Protein AF-0000000071056427 (afdb_homodimer)

Solvent-accessible surface area (backbone atoms only — not comparable to full-atom values): 12355 Å² total; per-residue (Å²): 83,35,32,30,33,39,64,76,55,56,34,28,35,37,28,72,66,79,71,73,44,39,37,35,35,18,36,68,62,38,8,8,54,18,12,6,73,27,28,33,31,30,73,38,52,45,91,46,56,42,73,74,36,38,72,87,39,52,42,77,32,71,83,46,96,52,32,39,34,34,23,37,69,71,60,37,11,43,52,33,34,37,39,64,92,42,75,61,39,30,36,34,26,54,21,19,54,73,50,57,69,63,67,62,62,74,38,50,75,44,79,39,53,63,91,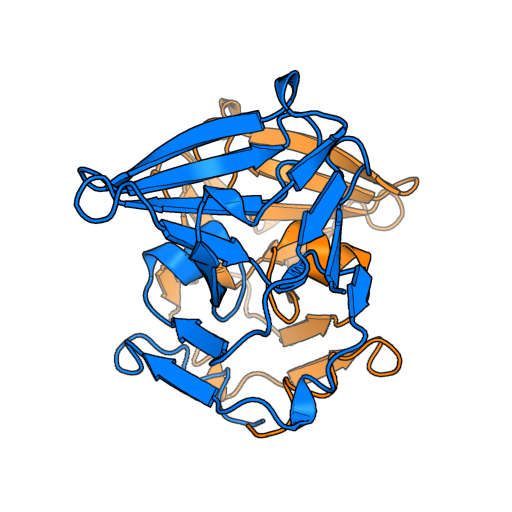52,42,57,77,55,64,64,87,64,83,35,33,29,32,40,64,76,56,56,34,28,35,37,27,73,68,79,70,72,44,40,38,36,34,18,36,69,65,37,8,10,54,19,12,6,73,27,28,32,32,30,70,37,51,44,92,45,55,42,72,74,36,38,72,87,38,53,41,76,32,71,82,47,95,56,33,38,34,33,22,36,69,73,60,36,10,44,51,34,34,37,36,62,93,42,75,62,40,30,35,35,26,55,20,19,54,73,48,58,71,63,67,60,61,75,37,50,74,45,80,39,52,62,90,52,42,56,75,55,66,62,86,63

Nearest PDB structures (foldseek):
  3fac-assembly6_F  TM=7.623E-01  e=6.956E-08  Cereibacter sphaeroides 2.4.1
  8ajq-assembly2_C  TM=8.914E-01  e=1.390E-06  Pseudomonas aeruginosa PAO1
  1xa8-assembly1_A  TM=7.892E-01  e=1.841E-05  Paracoccus denitrificans
  8p1x-assembly1_AAA  TM=8.378E-01  e=5.276E+00  Staphylococcus epidermidis
  4x7r-assembly2_B  TM=7.319E-01  e=2.933E+00  Staphylococcus aureus subsp. aureus 21178

Secondary structure (DSSP, 8-state):
-EEEE-SSSSSEEEE-PPP--EEEE-SHHHHHHHTSS-EEEEEEEGGGEEEEE-GGGEEEEEEETTEEEEEETTT--EEEEEETT-TTEEEEEGGGEEEESS-GGGS-EEEE-GGG--TTTTT-/-EEEE-SSSSSEEEE-PPP--EEEE-SHHHHHHHTSS-EEEEEEEGGGEEEEE-GGGEEEEEEETTEEEEEETTT--EEEEEETT-TTEEEEEGGGEEEESS-GGGS-EEEE-GGG--TTTTT-

Structure (mmCIF, N/CA/C/O backbone):
data_AF-0000000071056427-model_v1
#
loop_
_entity.id
_entity.type
_entity.pdbx_description
1 polymer 'Uncharacterized conserved protein'
#
loop_
_atom_site.group_PDB
_atom_site.id
_atom_site.type_symbol
_atom_site.label_atom_id
_atom_site.label_alt_id
_atom_site.label_comp_id
_atom_site.label_asym_id
_atom_site.label_entity_id
_atom_site.label_seq_id
_atom_site.pdbx_PDB_ins_code
_atom_site.Cartn_x
_atom_site.Cartn_y
_atom_site.Cartn_z
_atom_site.occupancy
_atom_site.B_iso_or_equiv
_atom_site.auth_seq_id
_atom_site.auth_comp_id
_atom_site.auth_asym_id
_atom_site.auth_atom_id
_atom_site.pdbx_PDB_model_num
ATOM 1 N N . MET A 1 1 ? -3.479 -23.859 -1.701 1 97.06 1 MET A N 1
ATOM 2 C CA . MET A 1 1 ? -4.203 -22.859 -2.471 1 97.06 1 MET A CA 1
ATOM 3 C C . MET A 1 1 ? -4.211 -21.516 -1.747 1 97.06 1 MET A C 1
ATOM 5 O O . MET A 1 1 ? -4.449 -21.453 -0.539 1 97.06 1 MET A O 1
ATOM 9 N N . LEU A 1 2 ? -3.844 -20.516 -2.502 1 98.19 2 LEU A N 1
ATOM 10 C CA . LEU A 1 2 ? -3.885 -19.141 -2.033 1 98.19 2 LEU A CA 1
ATOM 11 C C . LEU A 1 2 ? -4.879 -18.312 -2.848 1 98.19 2 LEU A C 1
ATOM 13 O O . LEU A 1 2 ? -4.906 -18.406 -4.078 1 98.19 2 LEU A O 1
ATOM 17 N N . ARG A 1 3 ? -5.73 -17.562 -2.133 1 98.69 3 ARG A N 1
ATOM 18 C CA . ARG A 1 3 ? -6.715 -16.688 -2.762 1 98.69 3 ARG A CA 1
ATOM 19 C C . ARG A 1 3 ? -6.59 -15.266 -2.242 1 98.69 3 ARG A C 1
ATOM 21 O O . ARG A 1 3 ? -6.234 -15.047 -1.081 1 98.69 3 ARG A O 1
ATOM 28 N N . GLY A 1 4 ? -6.906 -14.383 -3.146 1 98.62 4 GLY A N 1
ATOM 29 C CA . GLY A 1 4 ? -6.863 -12.977 -2.764 1 98.62 4 GLY A CA 1
ATOM 30 C C . GLY A 1 4 ? -7.793 -12.109 -3.588 1 98.62 4 GLY A C 1
ATOM 31 O O . GLY A 1 4 ? -8.477 -12.594 -4.492 1 98.62 4 GLY A O 1
ATOM 32 N N . SER A 1 5 ? -7.91 -10.836 -3.162 1 98.88 5 SER A N 1
ATOM 33 C CA . SER A 1 5 ? -8.773 -9.867 -3.834 1 98.88 5 SER A CA 1
ATOM 34 C C . SER A 1 5 ? -8.336 -8.438 -3.531 1 98.88 5 SER A C 1
ATOM 36 O O . SER A 1 5 ? -7.684 -8.18 -2.518 1 98.88 5 SER A O 1
ATOM 38 N N . CYS A 1 6 ? -8.734 -7.566 -4.496 1 98.75 6 CYS A N 1
ATOM 39 C CA . CYS A 1 6 ? -8.547 -6.148 -4.207 1 98.75 6 CYS A CA 1
ATOM 40 C C . CYS A 1 6 ? -9.539 -5.672 -3.152 1 98.75 6 CYS A C 1
ATOM 42 O O . CYS A 1 6 ? -10.359 -6.457 -2.666 1 98.75 6 CYS A O 1
ATOM 44 N N . LEU A 1 7 ? -9.484 -4.438 -2.779 1 98.62 7 LEU A N 1
ATOM 45 C CA . LEU A 1 7 ? -10.281 -3.848 -1.704 1 98.62 7 LEU A CA 1
ATOM 46 C C . LEU A 1 7 ? -11.766 -3.865 -2.051 1 98.62 7 LEU A C 1
ATOM 48 O O . LEU A 1 7 ? -12.602 -4.148 -1.194 1 98.62 7 LEU A O 1
ATOM 52 N N . CYS A 1 8 ? -12.148 -3.598 -3.301 1 98.56 8 CYS A N 1
ATOM 53 C CA . CYS A 1 8 ? -13.547 -3.529 -3.688 1 98.56 8 CYS A CA 1
ATOM 54 C C . CYS A 1 8 ? -14.047 -4.887 -4.164 1 98.56 8 CYS A C 1
ATOM 56 O O . CYS A 1 8 ? -15.227 -5.039 -4.492 1 98.56 8 CYS A O 1
ATOM 58 N N . LYS A 1 9 ? -13.203 -5.801 -4.297 1 98.5 9 LYS A N 1
ATOM 59 C CA . LYS A 1 9 ? -13.523 -7.188 -4.613 1 98.5 9 LYS A CA 1
ATOM 60 C C . LYS A 1 9 ? -13.844 -7.352 -6.098 1 98.5 9 LYS A C 1
ATOM 62 O O . LYS A 1 9 ? -14.305 -8.414 -6.523 1 98.5 9 LYS A O 1
ATOM 67 N N . ALA A 1 10 ? -13.57 -6.344 -6.867 1 98.69 10 ALA A N 1
ATOM 68 C CA . ALA A 1 10 ? -13.766 -6.48 -8.305 1 98.69 10 ALA A CA 1
ATOM 69 C C . ALA A 1 10 ? -12.734 -7.426 -8.914 1 98.69 10 ALA A C 1
ATOM 71 O O . ALA A 1 10 ? -13.023 -8.141 -9.875 1 98.69 10 ALA A O 1
ATOM 72 N N . VAL A 1 11 ? -11.539 -7.395 -8.461 1 98.88 11 VAL A N 1
ATOM 73 C CA . VAL A 1 11 ? -10.461 -8.273 -8.906 1 98.88 11 VAL A CA 1
ATOM 74 C C . VAL A 1 11 ? -10.234 -9.375 -7.879 1 98.88 11 VAL A C 1
ATOM 76 O O . VAL A 1 11 ? -9.961 -9.102 -6.707 1 98.88 11 VAL A O 1
ATOM 79 N N . THR A 1 12 ? -10.398 -10.562 -8.266 1 98.94 12 THR A N 1
ATOM 80 C CA . THR A 1 12 ? -10.117 -11.727 -7.434 1 98.94 12 THR A CA 1
ATOM 81 C C . THR A 1 12 ? -9.195 -12.703 -8.156 1 98.94 12 THR A C 1
ATOM 83 O O . THR A 1 12 ? -9.195 -12.773 -9.391 1 98.94 12 THR A O 1
ATOM 86 N N . TYR A 1 13 ? -8.359 -13.391 -7.363 1 98.94 13 TYR A N 1
ATOM 87 C CA . TYR A 1 13 ? -7.387 -14.297 -7.965 1 98.94 13 TYR A CA 1
ATOM 88 C C . TYR A 1 13 ? -7.129 -15.5 -7.066 1 98.94 13 TYR A C 1
ATOM 90 O O . TYR A 1 13 ? -7.531 -15.508 -5.898 1 98.94 13 TYR A O 1
ATOM 98 N N . GLN A 1 14 ? -6.531 -16.5 -7.645 1 98.88 14 GLN A N 1
ATOM 99 C CA . GLN A 1 14 ? -6.043 -17.641 -6.891 1 98.88 14 GLN A CA 1
ATOM 100 C C . GLN A 1 14 ? -4.773 -18.219 -7.516 1 98.88 14 GLN A C 1
ATOM 102 O O . GLN A 1 14 ? -4.484 -17.953 -8.688 1 98.88 14 GLN A O 1
ATOM 107 N N . THR A 1 15 ? -3.986 -18.906 -6.773 1 98.81 15 THR A N 1
ATOM 108 C CA . THR A 1 15 ? -2.822 -19.656 -7.234 1 98.81 15 THR A CA 1
ATOM 109 C C . THR A 1 15 ? -2.607 -20.906 -6.379 1 98.81 15 THR A C 1
ATOM 111 O O . THR A 1 15 ? -2.82 -20.875 -5.164 1 98.81 15 THR A O 1
ATOM 114 N N . ASP A 1 16 ? -2.197 -21.938 -7.004 1 98.31 16 ASP A N 1
ATOM 115 C CA . ASP A 1 16 ? -1.869 -23.156 -6.281 1 98.31 16 ASP A CA 1
ATOM 116 C C . ASP A 1 16 ? -0.363 -23.281 -6.062 1 98.31 16 ASP A C 1
ATOM 118 O O . ASP A 1 16 ? 0.111 -24.281 -5.52 1 98.31 16 ASP A O 1
ATOM 122 N N . GLN A 1 17 ? 0.335 -22.266 -6.465 1 98.44 17 GLN A N 1
ATOM 123 C CA . GLN A 1 17 ? 1.778 -22.266 -6.246 1 98.44 17 GLN A CA 1
ATOM 124 C C . GLN A 1 17 ? 2.113 -22.047 -4.773 1 98.44 17 GLN A C 1
ATOM 126 O O . GLN A 1 17 ? 1.565 -21.156 -4.129 1 98.44 17 GLN A O 1
ATOM 131 N N . GLU A 1 18 ? 3.01 -22.906 -4.281 1 97.94 18 GLU A N 1
ATOM 132 C CA . GLU A 1 18 ? 3.541 -22.656 -2.943 1 97.94 18 GLU A CA 1
ATOM 133 C C . GLU A 1 18 ? 4.457 -21.438 -2.926 1 97.94 18 GLU A C 1
ATOM 135 O O . GLU A 1 18 ? 5.309 -21.281 -3.801 1 97.94 18 GLU A O 1
ATOM 140 N N . ILE A 1 19 ? 4.281 -20.594 -1.978 1 97.94 19 ILE A N 1
ATOM 141 C CA . ILE A 1 19 ? 5.113 -19.406 -1.832 1 97.94 19 ILE A CA 1
ATOM 142 C C . ILE A 1 19 ? 6.441 -19.781 -1.177 1 97.94 19 ILE A C 1
ATOM 144 O O . ILE A 1 19 ? 6.465 -20.297 -0.058 1 97.94 19 ILE A O 1
ATOM 148 N N . ALA A 1 20 ? 7.453 -19.516 -1.83 1 97.75 20 ALA A N 1
ATOM 149 C CA . ALA A 1 20 ? 8.766 -19.953 -1.369 1 97.75 20 ALA A CA 1
ATOM 150 C C . ALA A 1 20 ? 9.375 -18.938 -0.405 1 97.75 20 ALA A C 1
ATOM 152 O O . ALA A 1 20 ? 10.148 -19.297 0.483 1 97.75 20 ALA A O 1
ATOM 153 N N . GLU A 1 21 ? 9.109 -17.688 -0.6 1 97.5 21 GLU A N 1
ATOM 154 C CA . GLU A 1 21 ? 9.711 -16.609 0.182 1 97.5 21 GLU A CA 1
ATOM 155 C C . GLU A 1 21 ? 8.82 -15.367 0.176 1 97.5 21 GLU A C 1
ATOM 157 O O . GLU A 1 21 ? 8.141 -15.086 -0.812 1 97.5 21 GLU A O 1
ATOM 162 N N . LEU A 1 22 ? 8.828 -14.719 1.29 1 96.69 22 LEU A N 1
ATOM 163 C CA . LEU A 1 22 ? 8.258 -13.383 1.404 1 96.69 22 LEU A CA 1
ATOM 164 C C . LEU A 1 22 ? 9.352 -12.32 1.399 1 96.69 22 LEU A C 1
ATOM 166 O O . LEU A 1 22 ? 10.258 -12.352 2.236 1 96.69 22 LEU A O 1
ATOM 170 N N . VAL A 1 23 ? 9.312 -11.453 0.464 1 96.38 23 VAL A N 1
ATOM 171 C CA . VAL A 1 23 ? 10.32 -10.398 0.348 1 96.38 23 VAL A CA 1
ATOM 172 C C . VAL A 1 23 ? 9.719 -9.062 0.791 1 96.38 23 VAL A C 1
ATOM 174 O O . VAL A 1 23 ? 8.742 -8.586 0.203 1 96.38 23 VAL A O 1
ATOM 177 N N . PHE A 1 24 ? 10.266 -8.484 1.821 1 94.81 24 PHE A N 1
ATOM 178 C CA . PHE A 1 24 ? 9.93 -7.141 2.287 1 94.81 24 PHE A CA 1
ATOM 179 C C . PHE A 1 24 ? 10.836 -6.102 1.637 1 94.81 24 PHE A C 1
ATOM 181 O O . PHE A 1 24 ? 12.039 -6.059 1.914 1 94.81 24 PHE A O 1
ATOM 188 N N . CYS A 1 25 ? 10.305 -5.328 0.776 1 95.56 25 CYS A N 1
ATOM 189 C CA . CYS A 1 25 ? 11.086 -4.309 0.084 1 95.56 25 CYS A CA 1
ATOM 190 C C . CYS A 1 25 ? 10.867 -2.938 0.714 1 95.56 25 CYS A C 1
ATOM 192 O O . CYS A 1 25 ? 9.734 -2.455 0.786 1 95.56 25 CYS A O 1
ATOM 194 N N . HIS A 1 26 ? 11.938 -2.271 1.095 1 94.62 26 HIS A N 1
ATOM 195 C CA . HIS A 1 26 ? 11.852 -1.027 1.852 1 94.62 26 HIS A CA 1
ATOM 196 C C . HIS A 1 26 ? 12.242 0.168 0.992 1 94.62 26 HIS A C 1
ATOM 198 O O . HIS A 1 26 ? 12.391 1.282 1.499 1 94.62 26 HIS A O 1
ATOM 204 N N . CYS A 1 27 ? 12.406 -0.014 -0.332 1 95.19 27 CYS A N 1
ATOM 205 C CA . CYS A 1 27 ? 12.82 1.106 -1.168 1 95.19 27 CYS A CA 1
ATOM 206 C C . CYS A 1 27 ? 11.734 2.168 -1.242 1 95.19 27 CYS A C 1
ATOM 208 O O . CYS A 1 27 ? 10.578 1.9 -0.906 1 95.19 27 CYS A O 1
ATOM 210 N N . SER A 1 28 ? 12.109 3.34 -1.681 1 94.56 28 SER A N 1
ATOM 211 C CA . SER A 1 28 ? 11.18 4.457 -1.694 1 94.56 28 SER A CA 1
ATOM 212 C C . SER A 1 28 ? 10.039 4.215 -2.678 1 94.56 28 SER A C 1
ATOM 214 O O . SER A 1 28 ? 8.906 4.66 -2.453 1 94.56 28 SER A O 1
ATOM 216 N N . PHE A 1 29 ? 10.258 3.488 -3.789 1 95.94 29 PHE A N 1
ATOM 217 C CA . PHE A 1 29 ? 9.195 3.195 -4.746 1 95.94 29 PHE A CA 1
ATOM 218 C C . PHE A 1 29 ? 8.102 2.352 -4.102 1 95.94 29 PHE A C 1
ATOM 220 O O . PHE A 1 29 ? 6.922 2.674 -4.211 1 95.94 29 PHE A O 1
ATOM 227 N N . CYS A 1 30 ? 8.539 1.326 -3.391 1 96.25 30 CYS A N 1
ATOM 228 C CA . CYS A 1 30 ? 7.578 0.41 -2.785 1 96.25 30 CYS A CA 1
ATOM 229 C C . CYS A 1 30 ? 6.836 1.08 -1.636 1 96.25 30 CYS A C 1
ATOM 231 O O . CYS A 1 30 ? 5.637 0.861 -1.454 1 96.25 30 CYS A O 1
ATOM 233 N N . ARG A 1 31 ? 7.594 1.885 -0.888 1 95.69 31 ARG A N 1
ATOM 234 C CA . ARG A 1 31 ? 6.938 2.631 0.182 1 95.69 31 ARG A CA 1
ATOM 235 C C . ARG A 1 31 ? 5.844 3.535 -0.372 1 95.69 31 ARG A C 1
ATOM 237 O O . ARG A 1 31 ? 4.723 3.553 0.144 1 95.69 31 ARG A O 1
ATOM 244 N N . LYS A 1 32 ? 6.105 4.172 -1.421 1 97.38 32 LYS A N 1
ATOM 245 C CA . LYS A 1 32 ? 5.145 5.105 -1.996 1 97.38 32 LYS A CA 1
ATOM 246 C C . LYS A 1 32 ? 4.023 4.363 -2.719 1 97.38 32 LYS A C 1
ATOM 248 O O . LYS A 1 32 ? 2.863 4.777 -2.668 1 97.38 32 LYS A O 1
ATOM 253 N N . ALA A 1 33 ? 4.309 3.264 -3.398 1 97.94 33 ALA A N 1
ATOM 254 C CA . ALA A 1 33 ? 3.293 2.475 -4.094 1 97.94 33 ALA A CA 1
ATOM 255 C C . ALA A 1 33 ? 2.271 1.908 -3.111 1 97.94 33 ALA A C 1
ATOM 257 O O . ALA A 1 33 ? 1.086 1.8 -3.434 1 97.94 33 ALA A O 1
ATOM 258 N N . THR A 1 34 ? 2.705 1.581 -1.957 1 96.31 34 THR A N 1
ATOM 259 C CA . THR A 1 34 ? 1.835 0.967 -0.961 1 96.31 34 THR A CA 1
ATOM 260 C C . THR A 1 34 ? 1.317 2.014 0.023 1 96.31 34 THR A C 1
ATOM 262 O O . THR A 1 34 ? 0.386 1.748 0.786 1 96.31 34 THR A O 1
ATOM 265 N N . ALA A 1 35 ? 1.975 3.17 -0.03 1 96 35 ALA A N 1
ATOM 266 C CA . ALA A 1 35 ? 1.73 4.199 0.978 1 96 35 ALA A CA 1
ATOM 267 C C . ALA A 1 35 ? 1.896 3.637 2.387 1 96 35 ALA A C 1
ATOM 269 O O . ALA A 1 35 ? 1.148 3.998 3.299 1 96 35 ALA A O 1
ATOM 270 N N . SER A 1 36 ? 2.783 2.686 2.596 1 95.19 36 SER A N 1
ATOM 271 C CA . SER A 1 36 ? 3.049 1.977 3.844 1 95.19 36 SER A CA 1
ATOM 272 C C . SER A 1 36 ? 4.547 1.874 4.113 1 95.19 36 SER A C 1
ATOM 274 O O . SER A 1 36 ? 5.34 2.604 3.516 1 95.19 36 SER A O 1
ATOM 276 N N . GLY A 1 37 ? 4.879 1.11 5.125 1 92.38 37 GLY A N 1
ATOM 277 C CA . GLY A 1 37 ? 6.273 1.008 5.527 1 92.38 37 GLY A CA 1
ATOM 278 C C . GLY A 1 37 ? 7.121 0.209 4.555 1 92.38 37 GLY A C 1
ATOM 279 O O . GLY A 1 37 ? 8.328 0.423 4.457 1 92.38 37 GLY A O 1
ATOM 280 N N . PHE A 1 38 ? 6.578 -0.656 3.906 1 93.56 38 PHE A N 1
ATOM 281 C CA . PHE A 1 38 ? 7.23 -1.555 2.959 1 93.56 38 PHE A CA 1
ATOM 282 C C . PHE A 1 38 ? 6.195 -2.271 2.098 1 93.56 38 PHE A C 1
ATOM 284 O O . PHE A 1 38 ? 4.992 -2.18 2.355 1 93.56 38 PHE A O 1
ATOM 291 N N . SER A 1 39 ? 6.68 -2.848 1.039 1 95.62 39 SER A N 1
ATOM 292 C CA . SER A 1 39 ? 5.875 -3.824 0.315 1 95.62 39 SER A CA 1
ATOM 293 C C . SER A 1 39 ? 6.2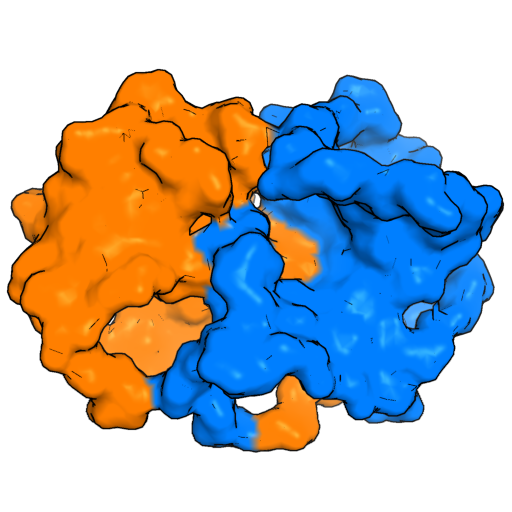19 -5.25 0.736 1 95.62 39 SER A C 1
ATOM 295 O O . SER A 1 39 ? 7.371 -5.539 1.075 1 95.62 39 SER A O 1
ATOM 297 N N . VAL A 1 40 ? 5.246 -6.09 0.789 1 95.88 40 VAL A N 1
ATOM 298 C CA . VAL A 1 40 ? 5.453 -7.52 0.996 1 95.88 40 VAL A CA 1
ATOM 299 C C . VAL A 1 40 ? 5.094 -8.281 -0.278 1 95.88 40 VAL A C 1
ATOM 301 O O . VAL A 1 40 ? 3.955 -8.227 -0.745 1 95.88 40 VAL A O 1
ATOM 304 N N . ASN A 1 41 ? 6.102 -9.031 -0.709 1 97.69 41 ASN A N 1
ATOM 305 C CA . ASN A 1 41 ? 6.027 -9.555 -2.072 1 97.69 41 ASN A CA 1
ATOM 306 C C . ASN A 1 41 ? 6.312 -11.047 -2.119 1 97.69 41 ASN A C 1
ATOM 308 O O . ASN A 1 41 ? 7.148 -11.547 -1.364 1 97.69 41 ASN A O 1
ATOM 312 N N . ALA A 1 42 ? 5.68 -11.727 -3.043 1 98.19 42 ALA A N 1
ATOM 313 C CA . ALA A 1 42 ? 5.98 -13.117 -3.361 1 98.19 42 ALA A CA 1
ATOM 314 C C . ALA A 1 42 ? 6.109 -13.32 -4.871 1 98.19 42 ALA A C 1
ATOM 316 O O . ALA A 1 42 ? 5.293 -12.82 -5.641 1 98.19 42 ALA A O 1
ATOM 317 N N . ARG A 1 43 ? 7.105 -14.023 -5.293 1 98.31 43 ARG A N 1
ATOM 318 C CA . ARG A 1 43 ? 7.277 -14.359 -6.699 1 98.31 43 ARG A CA 1
ATOM 319 C C . ARG A 1 43 ? 6.395 -15.547 -7.09 1 98.31 43 ARG A C 1
ATOM 321 O O . ARG A 1 43 ? 6.422 -16.594 -6.43 1 98.31 43 ARG A O 1
ATOM 328 N N . ILE A 1 44 ? 5.672 -15.336 -8.148 1 98.38 44 ILE A N 1
ATOM 329 C CA . ILE A 1 44 ? 4.785 -16.359 -8.68 1 98.38 44 ILE A CA 1
ATOM 330 C C . ILE A 1 44 ? 5 -16.5 -10.188 1 98.38 44 ILE A C 1
ATOM 332 O O . ILE A 1 44 ? 5.211 -15.508 -10.883 1 98.38 44 ILE A O 1
ATOM 336 N N . LYS A 1 45 ? 4.953 -17.734 -10.68 1 98.56 45 LYS A N 1
ATOM 337 C CA . LYS A 1 45 ? 4.898 -17.922 -12.125 1 98.56 45 LYS A CA 1
ATOM 338 C C . LYS A 1 45 ? 3.611 -17.344 -12.711 1 98.56 45 LYS A C 1
ATOM 340 O O . LYS A 1 45 ? 2.527 -17.562 -12.164 1 98.56 45 LYS A O 1
ATOM 345 N N . ARG A 1 46 ? 3.781 -16.672 -13.812 1 97.81 46 ARG A N 1
ATOM 346 C CA . ARG A 1 46 ? 2.645 -16 -14.445 1 97.81 46 ARG A CA 1
ATOM 347 C C . ARG A 1 46 ? 1.541 -17.016 -14.766 1 97.81 46 ARG A C 1
ATOM 349 O O . ARG A 1 46 ? 0.359 -16.734 -14.562 1 97.81 46 ARG A O 1
ATOM 356 N N . GLU A 1 47 ? 1.908 -18.156 -15.227 1 97.94 47 GLU A N 1
ATOM 357 C CA . GLU A 1 47 ? 0.946 -19.172 -15.641 1 97.94 47 GLU A CA 1
ATOM 358 C C . GLU A 1 47 ? 0.215 -19.766 -14.445 1 97.94 47 GLU A C 1
ATOM 360 O O . GLU A 1 47 ? -0.79 -20.469 -14.602 1 97.94 47 GLU A O 1
ATOM 365 N N . LYS A 1 48 ? 0.687 -19.469 -13.203 1 98.56 48 LYS A N 1
ATOM 366 C CA . LYS A 1 48 ? 0.112 -20.078 -12.008 1 98.56 48 LYS A CA 1
ATOM 367 C C . LYS A 1 48 ? -0.841 -19.109 -11.305 1 98.56 48 LYS A C 1
ATOM 369 O O . LYS A 1 48 ? -1.572 -19.5 -10.398 1 98.56 48 LYS A O 1
ATOM 374 N N . LEU A 1 49 ? -0.812 -17.859 -11.695 1 98.62 49 LEU A N 1
ATOM 375 C CA . LEU A 1 49 ? -1.794 -16.922 -11.148 1 98.62 49 LEU A CA 1
ATOM 376 C C . LEU A 1 49 ? -3.053 -16.891 -12.016 1 98.62 49 LEU A C 1
ATOM 378 O O . LEU A 1 49 ? -2.99 -16.562 -13.195 1 98.62 49 LEU A O 1
ATOM 382 N N . GLN A 1 50 ? -4.148 -17.25 -11.406 1 98.69 50 GLN A N 1
ATOM 383 C CA . GLN A 1 50 ? -5.426 -17.188 -12.109 1 98.69 50 GLN A CA 1
ATOM 384 C C . GLN A 1 50 ? -6.258 -16 -11.633 1 98.69 50 GLN A C 1
ATOM 386 O O . GLN A 1 50 ? -6.629 -15.93 -10.461 1 98.69 50 GLN A O 1
ATOM 391 N N . LEU A 1 51 ? -6.555 -15.117 -12.523 1 98.69 51 LEU A N 1
ATOM 392 C CA . LEU A 1 51 ? -7.539 -14.086 -12.25 1 98.69 51 LEU A CA 1
ATOM 393 C C . LEU A 1 51 ? -8.961 -14.625 -12.398 1 98.69 51 LEU A C 1
ATOM 395 O O . LEU A 1 51 ? -9.352 -15.055 -13.484 1 98.69 51 LEU A O 1
ATOM 399 N N . LEU A 1 52 ? -9.625 -14.594 -11.344 1 98.81 52 LEU A N 1
ATOM 400 C CA . LEU A 1 52 ? -10.977 -15.148 -11.344 1 98.81 52 LEU A CA 1
ATOM 401 C C . LEU A 1 52 ? -11.992 -14.109 -11.812 1 98.81 52 LEU A C 1
ATOM 403 O O . LEU A 1 52 ? -12.961 -14.445 -12.5 1 98.81 52 LEU A O 1
ATOM 407 N N . THR A 1 53 ? -11.859 -12.891 -11.422 1 98.81 53 THR A N 1
ATOM 408 C CA . THR A 1 53 ? -12.688 -11.773 -11.867 1 98.81 53 THR A CA 1
ATOM 409 C C . THR A 1 53 ? -11.852 -10.516 -12.055 1 98.81 53 THR A C 1
ATOM 411 O O . THR A 1 53 ? -10.75 -10.406 -11.5 1 98.81 53 THR A O 1
ATOM 414 N N . GLY A 1 54 ? -12.297 -9.586 -12.883 1 98.69 54 GLY A N 1
ATOM 415 C CA . GLY A 1 54 ? -11.852 -8.203 -12.891 1 98.69 54 GLY A CA 1
ATOM 416 C C . GLY A 1 54 ? -10.586 -7.988 -13.703 1 98.69 54 GLY A C 1
ATOM 417 O O . GLY A 1 54 ? -9.867 -7.012 -13.492 1 98.69 54 GLY A O 1
ATOM 418 N N . GLU A 1 55 ? -10.219 -8.953 -14.516 1 98.25 55 GLU A N 1
ATOM 419 C CA . GLU A 1 55 ? -9.062 -8.734 -15.383 1 98.25 55 GLU A CA 1
ATOM 420 C C . GLU A 1 55 ? -9.195 -7.43 -16.156 1 98.25 55 GLU A C 1
ATOM 422 O O . GLU A 1 55 ? -8.211 -6.715 -16.359 1 98.25 55 GLU A O 1
ATOM 427 N N . ASP A 1 56 ? -10.391 -7.109 -16.516 1 98.25 56 ASP A N 1
ATOM 428 C CA . ASP A 1 56 ? -10.664 -5.914 -17.312 1 98.25 56 ASP A CA 1
ATOM 429 C C . ASP A 1 56 ? -10.641 -4.66 -16.438 1 98.25 56 ASP A C 1
ATOM 431 O O . ASP A 1 56 ? -10.734 -3.541 -16.953 1 98.25 56 ASP A O 1
ATOM 435 N N . ARG A 1 57 ? -10.492 -4.828 -15.141 1 98.44 57 ARG A N 1
ATOM 436 C CA . ARG A 1 57 ? -10.453 -3.703 -14.211 1 98.44 57 ARG A CA 1
ATOM 437 C C . ARG A 1 57 ? -9.016 -3.338 -13.852 1 98.44 57 ARG A C 1
ATOM 439 O O . ARG A 1 57 ? -8.773 -2.352 -13.156 1 98.44 57 ARG A O 1
ATOM 446 N N . LEU A 1 58 ? -8.078 -4.125 -14.32 1 98.69 58 LEU A N 1
ATOM 447 C CA . LEU A 1 58 ? -6.676 -3.85 -14.016 1 98.69 58 LEU A CA 1
ATOM 448 C C . LEU A 1 58 ? -6.137 -2.738 -14.914 1 98.69 58 LEU A C 1
ATOM 450 O O . LEU A 1 58 ? -6.359 -2.752 -16.125 1 98.69 58 LEU A O 1
ATOM 454 N N . VAL A 1 59 ? -5.504 -1.788 -14.305 1 98.56 59 VAL A N 1
ATOM 455 C CA . VAL A 1 59 ? -4.805 -0.72 -15.008 1 98.56 59 VAL A CA 1
ATOM 456 C C . VAL A 1 59 ? -3.324 -0.735 -14.641 1 98.56 59 VAL A C 1
ATOM 458 O O . VAL A 1 59 ? -2.945 -1.271 -13.594 1 98.56 59 VAL A O 1
ATOM 461 N N . ILE A 1 60 ? -2.521 -0.193 -15.492 1 98.38 60 ILE A N 1
ATOM 462 C CA . ILE A 1 60 ? -1.074 -0.337 -15.375 1 98.38 60 ILE A CA 1
ATOM 463 C C . ILE A 1 60 ? -0.439 1.027 -15.117 1 98.38 60 ILE A C 1
ATOM 465 O O . ILE A 1 60 ? -0.841 2.029 -15.711 1 98.38 60 ILE A O 1
ATOM 469 N N . TYR A 1 61 ? 0.425 1.06 -14.227 1 98.62 61 TYR A N 1
ATOM 470 C CA . TYR A 1 61 ? 1.367 2.164 -14.086 1 98.62 61 TYR A CA 1
ATOM 471 C C . TYR A 1 61 ? 2.805 1.667 -14.172 1 98.62 61 TYR A C 1
ATOM 473 O O . TYR A 1 61 ? 3.223 0.809 -13.391 1 98.62 61 TYR A O 1
ATOM 481 N N . SER A 1 62 ? 3.539 2.236 -15.109 1 98.19 62 SER A N 1
ATOM 482 C CA . SER A 1 62 ? 4.957 1.914 -15.227 1 98.19 62 SER A CA 1
ATOM 483 C C . SER A 1 62 ? 5.805 2.82 -14.344 1 98.19 62 SER A C 1
ATOM 485 O O . SER A 1 62 ? 6.086 3.965 -14.703 1 98.19 62 SER A O 1
ATOM 487 N N . SER A 1 63 ? 6.258 2.27 -13.164 1 96.25 63 SER A N 1
ATOM 488 C CA . SER A 1 63 ? 6.918 3.107 -12.172 1 96.25 63 SER A CA 1
ATOM 489 C C . SER A 1 63 ? 8.391 3.316 -12.508 1 96.25 63 SER A C 1
ATOM 491 O O . SER A 1 63 ? 9.023 4.246 -12 1 96.25 63 SER A O 1
ATOM 493 N N . SER A 1 64 ? 9.055 2.518 -13.227 1 93.19 64 SER A N 1
ATOM 494 C CA . SER A 1 64 ? 10.406 2.592 -13.773 1 93.19 64 SER A CA 1
ATOM 495 C C . SER A 1 64 ? 10.523 1.794 -15.062 1 93.19 64 SER A C 1
ATOM 497 O O . SER A 1 64 ? 9.625 1.016 -15.406 1 93.19 64 SER A O 1
ATOM 499 N N . PRO A 1 65 ? 11.516 2.078 -15.789 1 92.44 65 PRO A N 1
ATOM 500 C CA . PRO A 1 65 ? 11.633 1.332 -17.047 1 92.44 65 PRO A CA 1
ATOM 501 C C . PRO A 1 65 ? 11.531 -0.179 -16.844 1 92.44 65 PRO A C 1
ATOM 503 O O . PRO A 1 65 ? 12.312 -0.755 -16.078 1 92.44 65 PRO A O 1
ATOM 506 N N . GLY A 1 66 ? 10.492 -0.77 -17.453 1 94.25 66 GLY A N 1
ATOM 507 C CA . GLY A 1 66 ? 10.344 -2.217 -17.453 1 94.25 66 GLY A CA 1
ATOM 508 C C . GLY A 1 66 ? 9.602 -2.738 -16.234 1 94.25 66 GLY A C 1
ATOM 509 O O . GLY A 1 66 ? 9.445 -3.949 -16.062 1 94.25 66 GLY A O 1
ATOM 510 N N . LYS A 1 67 ? 9.195 -1.941 -15.383 1 96.62 67 LYS A N 1
ATOM 511 C CA . LYS A 1 67 ? 8.445 -2.365 -14.203 1 96.62 67 LYS A CA 1
ATOM 512 C C . LYS A 1 67 ? 7.004 -1.864 -14.258 1 96.62 67 LYS A C 1
ATOM 514 O O . LYS A 1 67 ? 6.75 -0.671 -14.086 1 96.62 67 LYS A O 1
ATOM 519 N N . ASP A 1 68 ? 6.133 -2.777 -14.492 1 98.06 68 ASP A N 1
ATOM 520 C CA . ASP A 1 68 ? 4.711 -2.455 -14.602 1 98.06 68 ASP A CA 1
ATOM 521 C C . ASP A 1 68 ? 3.949 -2.9 -13.359 1 98.06 68 ASP A C 1
ATOM 523 O O . ASP A 1 68 ? 3.994 -4.074 -12.984 1 98.06 68 ASP A O 1
ATOM 527 N N . ARG A 1 69 ? 3.287 -1.941 -12.758 1 98.69 69 ARG A N 1
ATOM 528 C CA . ARG A 1 69 ? 2.447 -2.207 -11.594 1 98.69 69 ARG A CA 1
ATOM 529 C C . ARG A 1 69 ? 0.973 -2.258 -11.977 1 98.69 69 ARG A C 1
ATOM 531 O O . ARG A 1 69 ? 0.491 -1.4 -12.727 1 98.69 69 ARG A O 1
ATOM 538 N N . TYR A 1 70 ? 0.323 -3.256 -11.508 1 98.75 70 TYR A N 1
ATOM 539 C CA . TYR A 1 70 ? -1.073 -3.482 -11.859 1 98.75 70 TYR A CA 1
ATOM 540 C C . TYR A 1 70 ? -1.992 -3.182 -10.68 1 98.75 70 TYR A C 1
ATOM 542 O O . TYR A 1 70 ? -1.86 -3.785 -9.617 1 98.75 70 TYR A O 1
ATOM 550 N N . TYR A 1 71 ? -2.928 -2.264 -10.961 1 98.88 71 TYR A N 1
ATOM 551 C CA . TYR A 1 71 ? -3.855 -1.797 -9.938 1 98.88 71 TYR A CA 1
ATOM 552 C C . TYR A 1 71 ? -5.301 -2.061 -10.352 1 98.88 71 TYR A C 1
ATOM 554 O O . TYR A 1 71 ? -5.609 -2.117 -11.547 1 98.88 71 TYR A O 1
ATOM 562 N N . CYS A 1 72 ? -6.156 -2.258 -9.344 1 98.81 72 CYS A N 1
ATOM 563 C CA . CYS A 1 72 ? -7.586 -2.166 -9.617 1 98.81 72 CYS A CA 1
ATOM 564 C C . CYS A 1 72 ? -7.984 -0.74 -9.984 1 98.81 72 CYS A C 1
ATOM 566 O O . CYS A 1 72 ? -7.66 0.204 -9.258 1 98.81 72 CYS A O 1
ATOM 568 N N . SER A 1 73 ? -8.719 -0.546 -11.016 1 98.44 73 SER A N 1
ATOM 569 C CA . SER A 1 73 ? -9.094 0.775 -11.508 1 98.44 73 SER A CA 1
ATOM 570 C C . SER A 1 73 ? -10.117 1.444 -10.602 1 98.44 73 SER A C 1
ATOM 572 O O . SER A 1 73 ? -10.32 2.658 -10.672 1 98.44 73 SER A O 1
ATOM 574 N N . THR A 1 74 ? -10.742 0.671 -9.773 1 98.25 74 THR A N 1
ATOM 575 C CA . THR A 1 74 ? -11.805 1.197 -8.93 1 98.25 74 THR A CA 1
ATOM 576 C C . THR A 1 74 ? -11.273 1.568 -7.551 1 98.25 74 THR A C 1
ATOM 578 O O . THR A 1 74 ? -11.391 2.719 -7.121 1 98.25 74 THR A O 1
ATOM 581 N N . CYS A 1 75 ? -10.617 0.63 -6.914 1 98.75 75 CYS A N 1
ATOM 582 C CA . CYS A 1 75 ? -10.242 0.865 -5.523 1 98.75 75 CYS A CA 1
ATOM 583 C C . CYS A 1 75 ? -8.75 1.172 -5.41 1 98.75 75 CYS A C 1
ATOM 585 O O . CYS A 1 75 ? -8.266 1.499 -4.328 1 98.75 75 CYS A O 1
ATOM 587 N N . HIS A 1 76 ? -8.023 0.988 -6.445 1 98.69 76 HIS A N 1
ATOM 588 C CA . HIS A 1 76 ? -6.629 1.405 -6.543 1 98.69 76 HIS A CA 1
ATOM 589 C C . HIS A 1 76 ? -5.715 0.464 -5.762 1 98.69 76 HIS A C 1
ATOM 591 O O . HIS A 1 76 ? -4.539 0.766 -5.555 1 98.69 76 HIS A O 1
ATOM 597 N N . SER A 1 77 ? -6.23 -0.729 -5.281 1 98.75 77 SER A N 1
ATOM 598 C CA . SER A 1 77 ? -5.367 -1.767 -4.727 1 98.75 77 SER A CA 1
ATOM 599 C C . SER A 1 77 ? -4.383 -2.283 -5.773 1 98.75 77 SER A C 1
ATOM 601 O O . SER A 1 77 ? -4.766 -2.549 -6.914 1 98.75 77 SER A O 1
ATOM 603 N N . GLN A 1 78 ? -3.117 -2.387 -5.383 1 98.88 78 GLN A N 1
ATOM 604 C CA . GLN A 1 78 ? -2.15 -3.059 -6.242 1 98.88 78 GLN A CA 1
ATOM 605 C C . GLN A 1 78 ? -2.242 -4.574 -6.098 1 98.88 78 GLN A C 1
ATOM 607 O O . GLN A 1 78 ? -2.291 -5.094 -4.98 1 98.88 78 GLN A O 1
ATOM 612 N N . ILE A 1 79 ? -2.25 -5.238 -7.215 1 98.81 79 ILE A N 1
ATOM 613 C CA . ILE A 1 79 ? -2.418 -6.684 -7.164 1 98.81 79 ILE A CA 1
ATOM 614 C C . ILE A 1 79 ? -1.063 -7.367 -7.344 1 98.81 79 ILE A C 1
ATOM 616 O O . ILE A 1 79 ? -0.708 -8.266 -6.578 1 98.81 79 ILE A O 1
ATOM 620 N N . PHE A 1 80 ? -0.339 -7.035 -8.32 1 98.75 80 PHE A N 1
ATOM 621 C CA . PHE A 1 80 ? 0.998 -7.547 -8.602 1 98.75 80 PHE A CA 1
ATOM 622 C C . PHE A 1 80 ? 1.776 -6.582 -9.484 1 98.75 80 PHE A C 1
ATOM 624 O O . PHE A 1 80 ? 1.23 -5.578 -9.953 1 98.75 80 PHE A O 1
ATOM 631 N N . HIS A 1 81 ? 3.027 -6.727 -9.594 1 98.44 81 HIS A N 1
ATOM 632 C CA . HIS A 1 81 ? 3.805 -6.059 -10.633 1 98.44 81 HIS A CA 1
ATOM 633 C C . HIS A 1 81 ? 4.609 -7.062 -11.453 1 98.44 81 HIS A C 1
ATOM 635 O O . HIS A 1 81 ? 4.75 -8.227 -11.055 1 98.44 81 HIS A O 1
ATOM 641 N N . ARG A 1 82 ? 4.953 -6.605 -12.609 1 97.69 82 ARG A N 1
ATOM 642 C CA . ARG A 1 82 ? 5.73 -7.395 -13.562 1 97.69 82 ARG A CA 1
ATOM 643 C C . ARG A 1 82 ? 6.984 -6.645 -14 1 97.69 82 ARG A C 1
ATOM 645 O O . ARG A 1 82 ? 6.973 -5.418 -14.117 1 97.69 82 ARG A O 1
ATOM 652 N N . GLN A 1 83 ? 8.031 -7.414 -14.203 1 96.56 83 GLN A N 1
ATOM 653 C CA . GLN A 1 83 ? 9.258 -6.883 -14.789 1 96.56 83 GLN A CA 1
ATOM 654 C C . GLN A 1 83 ? 9.453 -7.398 -16.203 1 96.56 83 GLN A C 1
ATOM 656 O O . GLN A 1 83 ? 9.328 -8.602 -16.469 1 96.56 83 GLN A O 1
ATOM 661 N N . GLU A 1 84 ? 9.789 -6.512 -17.062 1 95.25 84 GLU A N 1
ATOM 662 C CA . GLU A 1 84 ? 9.969 -6.859 -18.469 1 95.25 84 GLU A CA 1
ATOM 663 C C . GLU A 1 84 ? 11.062 -7.914 -18.641 1 95.25 84 GLU A C 1
ATOM 665 O O . GLU A 1 84 ? 10.969 -8.773 -19.516 1 95.25 84 GLU A O 1
ATOM 670 N N . GLU A 1 85 ? 12.078 -7.855 -17.797 1 95.25 85 GLU A N 1
ATOM 671 C CA . GLU A 1 85 ? 13.227 -8.75 -17.891 1 95.25 85 GLU A CA 1
ATOM 672 C C . GLU A 1 85 ? 12.875 -10.148 -17.391 1 95.25 85 GLU A C 1
ATOM 674 O O . GLU A 1 85 ? 13.609 -11.109 -17.641 1 95.25 85 GLU A O 1
ATOM 679 N N . LEU A 1 86 ? 11.789 -10.273 -16.656 1 96.38 86 LEU A N 1
ATOM 680 C CA . LEU A 1 86 ? 11.305 -11.547 -16.125 1 96.38 86 LEU A CA 1
ATOM 681 C C . LEU A 1 86 ? 9.859 -11.789 -16.531 1 96.38 86 LEU A C 1
ATOM 683 O O . LEU A 1 86 ? 8.977 -11.867 -15.672 1 96.38 86 LEU A O 1
ATOM 687 N N . PRO A 1 87 ? 9.641 -12.016 -17.844 1 94.12 87 PRO A N 1
ATOM 688 C CA . PRO A 1 87 ? 8.273 -12 -18.375 1 94.12 87 PRO A CA 1
ATOM 689 C C . PRO A 1 87 ? 7.434 -13.164 -17.859 1 94.12 87 PRO A C 1
ATOM 691 O O . PRO A 1 87 ? 6.199 -13.117 -17.906 1 94.12 87 PRO A O 1
ATOM 694 N N . ASP A 1 88 ? 8.016 -14.227 -17.328 1 97.25 88 ASP A N 1
ATOM 695 C CA . ASP A 1 88 ? 7.27 -15.406 -16.906 1 97.25 88 ASP A CA 1
ATOM 696 C C . ASP A 1 88 ? 6.941 -15.336 -15.414 1 97.25 88 ASP A C 1
ATOM 698 O O . ASP A 1 88 ? 6.32 -16.25 -14.867 1 97.25 88 ASP A O 1
ATOM 702 N N . LEU A 1 89 ? 7.355 -14.211 -14.766 1 97.94 89 LEU A N 1
ATOM 703 C CA . LEU A 1 89 ? 7.148 -14.078 -13.328 1 97.94 89 LEU A CA 1
ATOM 704 C C . LEU A 1 89 ? 6.289 -12.859 -13.016 1 97.94 89 LEU A C 1
ATOM 706 O O . LEU A 1 89 ? 6.301 -11.883 -13.766 1 97.94 89 LEU A O 1
ATOM 710 N N . LEU A 1 90 ? 5.516 -13.016 -11.977 1 98.25 90 LEU A N 1
ATOM 711 C CA . LEU A 1 90 ? 4.809 -11.922 -11.32 1 98.25 90 LEU A CA 1
ATOM 712 C C . LEU A 1 90 ? 5.281 -11.75 -9.883 1 98.25 90 LEU A C 1
ATOM 714 O O . LEU A 1 90 ? 5.734 -12.711 -9.258 1 98.25 90 LEU A O 1
ATOM 718 N N . THR A 1 91 ? 5.199 -10.617 -9.469 1 98.56 91 THR A N 1
ATOM 719 C CA . THR A 1 91 ? 5.391 -10.336 -8.055 1 98.56 91 THR A CA 1
ATOM 720 C C . THR A 1 91 ? 4.066 -9.969 -7.387 1 98.56 91 THR A C 1
ATOM 722 O O . THR A 1 91 ? 3.568 -8.859 -7.551 1 98.56 91 THR A O 1
ATOM 725 N N . LEU A 1 92 ? 3.559 -10.922 -6.672 1 98.75 92 LEU A N 1
ATOM 726 C CA . LEU A 1 92 ? 2.26 -10.781 -6.02 1 98.75 92 LEU A CA 1
ATOM 727 C C . LEU A 1 92 ? 2.377 -9.953 -4.746 1 98.75 92 LEU A C 1
ATOM 729 O O . LEU A 1 92 ? 3.311 -10.133 -3.965 1 98.75 92 LEU A O 1
ATOM 733 N N . LYS A 1 93 ? 1.447 -9 -4.629 1 98.5 93 LYS A N 1
ATOM 734 C CA . LYS A 1 93 ? 1.373 -8.219 -3.396 1 98.5 93 LYS A CA 1
ATOM 735 C C . LYS A 1 93 ? 0.595 -8.969 -2.32 1 98.5 93 LYS A C 1
ATOM 737 O O . LYS A 1 93 ? -0.617 -9.156 -2.441 1 98.5 93 LYS A O 1
ATOM 742 N N . MET A 1 94 ? 1.213 -9.219 -1.248 1 97.38 94 MET A N 1
ATOM 743 C CA . MET A 1 94 ? 0.697 -10.188 -0.287 1 97.38 94 MET A CA 1
ATOM 744 C C . MET A 1 94 ? -0.346 -9.547 0.624 1 97.38 94 MET A C 1
ATOM 746 O O . MET A 1 94 ? -1.1 -10.25 1.299 1 97.38 94 MET A O 1
ATOM 750 N N . GLY A 1 95 ? -0.394 -8.242 0.648 1 96.94 95 GLY A N 1
ATOM 751 C CA . GLY A 1 95 ? -1.413 -7.562 1.431 1 96.94 95 GLY A CA 1
ATOM 752 C C . GLY A 1 95 ? -2.824 -7.84 0.947 1 96.94 95 GLY A C 1
ATOM 753 O O . GLY A 1 95 ? -3.793 -7.582 1.662 1 96.94 95 GLY A O 1
ATOM 754 N N . THR A 1 96 ? -3 -8.375 -0.262 1 98.06 96 THR A N 1
ATOM 755 C CA . THR A 1 96 ? -4.316 -8.578 -0.86 1 98.06 96 THR A CA 1
ATOM 756 C C . THR A 1 96 ? -4.805 -10 -0.615 1 98.06 96 THR A C 1
ATOM 758 O O . THR A 1 96 ? -5.902 -10.367 -1.038 1 98.06 96 THR A O 1
ATOM 761 N N . VAL A 1 97 ? -4.066 -10.805 0.108 1 97.5 97 VAL A N 1
ATOM 762 C CA . VAL A 1 97 ? -4.414 -12.203 0.317 1 97.5 97 VAL A CA 1
ATOM 763 C C . VAL A 1 97 ? -5.605 -12.305 1.27 1 97.5 97 VAL A C 1
ATOM 765 O O . VAL A 1 97 ? -5.652 -11.617 2.291 1 97.5 97 VAL A O 1
ATOM 768 N N . ASP A 1 98 ? -6.516 -13.125 0.87 1 97.19 98 ASP A N 1
ATOM 769 C CA . ASP A 1 98 ? -7.672 -13.414 1.712 1 97.19 98 ASP A CA 1
ATOM 770 C C . ASP A 1 98 ? -7.449 -14.672 2.543 1 97.19 98 ASP A C 1
ATOM 772 O O . ASP A 1 98 ? -7.684 -14.672 3.752 1 97.19 98 ASP A O 1
ATOM 776 N N . THR A 1 99 ? -7.07 -15.703 1.865 1 96.69 99 THR A N 1
ATOM 777 C CA . THR A 1 99 ? -6.855 -16.984 2.518 1 96.69 99 THR A CA 1
ATOM 778 C C . THR A 1 99 ? -5.664 -17.719 1.902 1 96.69 99 THR A C 1
ATOM 780 O O . THR A 1 99 ? -5.273 -17.422 0.768 1 96.69 99 THR A O 1
ATOM 783 N N . SER A 1 100 ? -5.059 -18.531 2.701 1 96.5 100 SER A N 1
ATOM 784 C CA . SER A 1 100 ? -3.977 -19.406 2.254 1 96.5 100 SER A CA 1
ATOM 785 C C . SER A 1 100 ? -3.998 -20.734 2.994 1 96.5 100 SER A C 1
ATOM 787 O O . SER A 1 100 ? -4.125 -20.781 4.219 1 96.5 100 SER A O 1
ATOM 789 N N . GLU A 1 101 ? -3.846 -21.781 2.229 1 97.25 101 GLU A N 1
ATOM 790 C CA . GLU A 1 101 ? -3.703 -23.094 2.846 1 97.25 101 GLU A CA 1
ATOM 791 C C . GLU A 1 101 ? -2.291 -23.297 3.389 1 97.25 101 GLU A C 1
ATOM 793 O O . GLU A 1 101 ? -2.078 -24.125 4.281 1 97.25 101 GLU A O 1
ATOM 798 N N . GLN A 1 102 ? -1.355 -22.641 2.797 1 96.06 102 GLN A N 1
ATOM 799 C CA . GLN A 1 102 ? 0.016 -22.641 3.293 1 96.06 102 GLN A CA 1
ATOM 800 C C . GLN A 1 102 ? 0.141 -21.766 4.543 1 96.06 102 GLN A C 1
ATOM 802 O O . GLN A 1 102 ? -0.437 -20.688 4.613 1 96.06 102 GLN A O 1
ATOM 807 N N . ASP A 1 103 ? 0.95 -22.219 5.594 1 94.56 103 ASP A N 1
ATOM 808 C CA . ASP A 1 103 ? 1.245 -21.391 6.758 1 94.56 103 ASP A CA 1
ATOM 809 C C . ASP A 1 103 ? 2.32 -20.359 6.434 1 94.56 103 ASP A C 1
ATOM 811 O O . ASP A 1 103 ? 3.514 -20.656 6.496 1 94.56 103 ASP A O 1
ATOM 815 N N . MET A 1 104 ? 1.893 -19.203 6.238 1 93.06 104 MET A N 1
ATOM 816 C CA . MET A 1 104 ? 2.791 -18.141 5.785 1 93.06 104 MET A CA 1
ATOM 817 C C . MET A 1 104 ? 3.783 -17.766 6.879 1 93.06 104 MET A C 1
ATOM 819 O O . MET A 1 104 ? 4.828 -17.172 6.598 1 93.06 104 MET A O 1
ATOM 823 N N . ALA A 1 105 ? 3.451 -18.047 8.094 1 91.38 105 ALA A N 1
ATOM 824 C CA . ALA A 1 105 ? 4.367 -17.766 9.195 1 91.38 105 ALA A CA 1
ATOM 825 C C . ALA A 1 105 ? 5.648 -18.578 9.07 1 91.38 105 ALA A C 1
ATOM 827 O O . ALA A 1 105 ? 6.695 -18.203 9.594 1 91.38 105 ALA A O 1
ATOM 828 N N . GLN A 1 106 ? 5.559 -19.641 8.336 1 93.88 106 GLN A N 1
ATOM 829 C CA . GLN A 1 106 ? 6.691 -20.562 8.219 1 93.88 106 GLN A CA 1
ATOM 830 C C . GLN A 1 106 ? 7.492 -20.281 6.949 1 93.88 106 GLN A C 1
ATOM 832 O O . GLN A 1 106 ? 8.539 -20.875 6.723 1 93.88 106 GLN A O 1
ATOM 837 N N . VAL A 1 107 ? 7.02 -19.375 6.148 1 95.25 107 VAL A N 1
ATOM 838 C CA . VAL A 1 107 ? 7.711 -19.031 4.91 1 95.25 107 VAL A CA 1
ATOM 839 C C . VAL A 1 107 ? 8.898 -18.125 5.219 1 95.25 107 VAL A C 1
ATOM 841 O O . VAL A 1 107 ? 8.781 -17.172 5.996 1 95.25 107 VAL A O 1
ATOM 844 N N . PRO A 1 108 ? 10.125 -18.5 4.645 1 95.62 108 PRO A N 1
ATOM 845 C CA . PRO A 1 108 ? 11.281 -17.625 4.848 1 95.62 108 PRO A CA 1
ATOM 846 C C . PRO A 1 108 ? 11 -16.172 4.477 1 95.62 108 PRO A C 1
ATOM 848 O O . PRO A 1 108 ? 10.258 -15.906 3.533 1 95.62 108 PRO A O 1
ATOM 851 N N . LYS A 1 109 ? 11.617 -15.297 5.25 1 94.5 109 LYS A N 1
ATOM 852 C CA . LYS A 1 109 ? 11.461 -13.859 5.035 1 94.5 109 LYS A CA 1
ATOM 853 C C . LYS A 1 109 ? 12.797 -13.211 4.691 1 94.5 109 LYS A C 1
ATOM 855 O O . LYS A 1 109 ? 13.828 -13.562 5.258 1 94.5 109 LYS A O 1
ATOM 860 N N . ARG A 1 110 ? 12.719 -12.328 3.73 1 94.44 110 ARG A N 1
ATOM 861 C CA . ARG A 1 110 ? 13.891 -11.562 3.342 1 94.44 110 ARG A CA 1
ATOM 862 C C . ARG A 1 110 ? 13.57 -10.07 3.242 1 94.44 110 ARG A C 1
ATOM 864 O O . ARG A 1 110 ? 12.555 -9.695 2.654 1 94.44 110 ARG A O 1
ATOM 871 N N . HIS A 1 111 ? 14.398 -9.195 3.865 1 93.75 111 HIS A N 1
ATOM 872 C CA . HIS A 1 111 ? 14.281 -7.746 3.77 1 93.75 111 HIS A CA 1
ATOM 873 C C . HIS A 1 111 ? 15.305 -7.172 2.805 1 93.75 111 HIS A C 1
ATOM 875 O O . HIS A 1 111 ? 16.5 -7.48 2.902 1 93.75 111 HIS A O 1
ATOM 881 N N . ILE A 1 112 ? 14.797 -6.398 1.927 1 94.62 112 ILE A N 1
ATOM 882 C CA . ILE A 1 112 ? 15.703 -5.793 0.96 1 94.62 112 ILE A CA 1
ATOM 883 C C . ILE A 1 112 ? 15.562 -4.273 0.999 1 94.62 112 ILE A C 1
ATOM 885 O O . ILE A 1 112 ? 14.539 -3.75 1.44 1 94.62 112 ILE A O 1
ATOM 889 N N . PHE A 1 113 ? 16.719 -3.484 0.567 1 94.69 113 PHE A N 1
ATOM 890 C CA . PHE A 1 113 ? 16.781 -2.029 0.552 1 94.69 113 PHE A CA 1
ATOM 891 C C . PHE A 1 113 ? 16.547 -1.462 1.948 1 94.69 113 PHE A C 1
ATOM 893 O O . PHE A 1 113 ? 15.805 -0.493 2.115 1 94.69 113 PHE A O 1
ATOM 900 N N . GLN A 1 114 ? 17.141 -2.039 2.896 1 88.5 114 GLN A N 1
ATOM 901 C CA . GLN A 1 114 ? 16.969 -1.645 4.289 1 88.5 114 GLN A CA 1
ATOM 902 C C . GLN A 1 114 ? 17.609 -0.287 4.562 1 88.5 114 GLN A C 1
ATOM 904 O O . GLN A 1 114 ? 17.312 0.355 5.57 1 88.5 114 GLN A O 1
ATOM 909 N N . ASP A 1 115 ? 18.531 0.055 3.684 1 80.31 115 ASP A N 1
ATOM 910 C CA . ASP A 1 115 ? 19.172 1.368 3.793 1 80.31 115 ASP A CA 1
ATOM 911 C C . ASP A 1 115 ? 18.141 2.484 3.631 1 80.31 115 ASP A C 1
ATOM 913 O O . ASP A 1 115 ? 18.359 3.611 4.078 1 80.31 115 ASP A O 1
ATOM 917 N N . GLN A 1 116 ? 16.969 2.162 3.035 1 80.56 116 GLN A N 1
ATOM 918 C CA . GLN A 1 116 ? 15.906 3.137 2.834 1 80.56 116 GLN A CA 1
ATOM 919 C C . GLN A 1 116 ? 14.75 2.887 3.795 1 80.56 116 GLN A C 1
ATOM 921 O O . GLN A 1 116 ? 13.664 3.447 3.625 1 80.56 116 GLN A O 1
ATOM 926 N N . HIS A 1 117 ? 15.047 2.109 4.785 1 79.44 117 HIS A N 1
ATOM 927 C CA . HIS A 1 117 ? 14.039 1.752 5.785 1 79.44 117 HIS A CA 1
ATOM 928 C C . HIS A 1 117 ? 13.641 2.963 6.621 1 79.44 117 HIS A C 1
ATOM 930 O O . HIS A 1 117 ? 14.492 3.777 6.988 1 79.44 117 HIS A O 1
ATOM 936 N N . PHE A 1 118 ? 12.32 3.076 6.793 1 82.44 118 PHE A N 1
ATOM 937 C CA . PHE A 1 118 ? 11.914 4.074 7.773 1 82.44 118 PHE A CA 1
ATOM 938 C C . PHE A 1 118 ? 12.414 3.701 9.164 1 82.44 118 PHE A C 1
ATOM 940 O O . PHE A 1 118 ? 12.156 2.596 9.648 1 82.44 118 PHE A O 1
ATOM 947 N N . ASN A 1 119 ? 13.047 4.543 9.734 1 77.25 119 ASN A N 1
ATOM 948 C CA . ASN A 1 119 ? 13.68 4.262 11.016 1 77.25 119 ASN A CA 1
ATOM 949 C C . ASN A 1 119 ? 12.648 4.02 12.117 1 77.25 119 ASN A C 1
ATOM 951 O O . ASN A 1 119 ? 12.992 3.539 13.195 1 77.25 119 ASN A O 1
ATOM 955 N N . TRP A 1 120 ? 11.453 4.305 11.773 1 75.94 120 TRP A N 1
ATOM 956 C CA . TRP A 1 120 ? 10.406 4.145 12.781 1 75.94 120 TRP A CA 1
ATOM 957 C C . TRP A 1 120 ? 9.68 2.814 12.609 1 75.94 120 TRP A C 1
ATOM 959 O O . TRP A 1 120 ? 8.758 2.502 13.367 1 75.94 120 TRP A O 1
ATOM 969 N N . LEU A 1 121 ? 9.93 2.037 11.547 1 74.62 121 LEU A N 1
ATOM 970 C CA . LEU A 1 121 ? 9.328 0.721 11.375 1 74.62 121 LEU A CA 1
ATOM 971 C C . LEU A 1 121 ? 9.969 -0.298 12.312 1 74.62 121 LEU A C 1
ATOM 973 O O . LEU A 1 121 ? 9.344 -1.303 12.664 1 74.62 121 LEU A O 1
ATOM 977 N N . ASN A 1 122 ? 11.281 -0.369 12.672 1 60.62 122 ASN A N 1
ATOM 978 C CA . ASN A 1 122 ? 12.023 -1.383 13.414 1 60.62 122 ASN A CA 1
ATOM 979 C C . ASN A 1 122 ? 11.305 -1.788 14.695 1 60.62 122 ASN A C 1
ATOM 981 O O . ASN A 1 122 ? 11.609 -2.828 15.281 1 60.62 122 ASN A O 1
ATOM 985 N N . SER A 1 123 ? 10.609 -1.006 15.383 1 48.62 123 SER A N 1
ATOM 986 C CA . SER A 1 123 ? 10.422 -1.559 16.719 1 48.62 123 SER A CA 1
ATOM 987 C C . SER A 1 123 ? 9.523 -2.795 16.688 1 48.62 123 SER A C 1
ATOM 989 O O . SER A 1 123 ? 8.977 -3.203 17.719 1 48.62 123 SER A O 1
ATOM 991 N N . GLN A 1 124 ? 9.375 -3.344 15.477 1 37.84 124 GLN A N 1
ATOM 9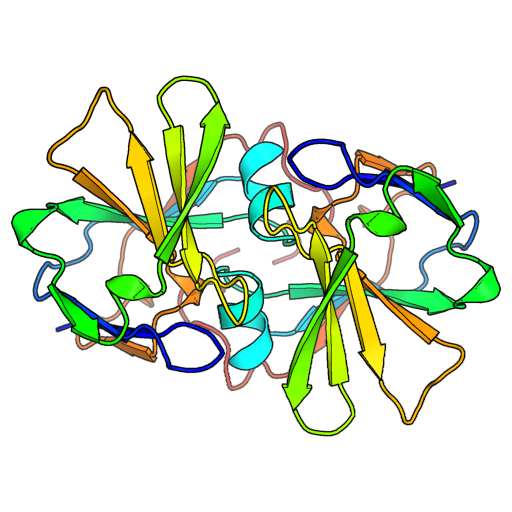92 C CA . GLN A 1 124 ? 8.625 -4.57 15.719 1 37.84 124 GLN A CA 1
ATOM 993 C C . GLN A 1 124 ? 9.547 -5.715 16.125 1 37.84 124 GLN A C 1
ATOM 995 O O . GLN A 1 124 ? 10.68 -5.801 15.641 1 37.84 124 GLN A O 1
ATOM 1000 N N . MET B 1 1 ? 8.773 20.594 9.844 1 97.06 1 MET B N 1
ATOM 1001 C CA . MET B 1 1 ? 8.164 20.5 8.523 1 97.06 1 MET B CA 1
ATOM 1002 C C . MET B 1 1 ? 8.281 19.078 7.965 1 97.06 1 MET B C 1
ATOM 1004 O O . MET B 1 1 ? 9.344 18.469 8.039 1 97.06 1 MET B O 1
ATOM 1008 N N . LEU B 1 2 ? 7.145 18.609 7.516 1 98.19 2 LEU B N 1
ATOM 1009 C CA . LEU B 1 2 ? 7.062 17.312 6.844 1 98.19 2 LEU B CA 1
ATOM 1010 C C . LEU B 1 2 ? 6.598 17.484 5.402 1 98.19 2 LEU B C 1
ATOM 1012 O O . LEU B 1 2 ? 5.652 18.234 5.133 1 98.19 2 LEU B O 1
ATOM 1016 N N . ARG B 1 3 ? 7.336 16.828 4.477 1 98.69 3 ARG B N 1
ATOM 1017 C CA . ARG B 1 3 ? 6.992 16.844 3.059 1 98.69 3 ARG B CA 1
ATOM 1018 C C . ARG B 1 3 ? 6.848 15.43 2.51 1 98.69 3 ARG B C 1
ATOM 1020 O O . ARG B 1 3 ? 7.531 14.508 2.963 1 98.69 3 ARG B O 1
ATOM 1027 N N . GLY B 1 4 ? 5.953 15.359 1.55 1 98.62 4 GLY B N 1
ATOM 1028 C CA . GLY B 1 4 ? 5.75 14.07 0.913 1 98.62 4 GLY B CA 1
ATOM 1029 C C . GLY B 1 4 ? 5.227 14.18 -0.508 1 98.62 4 GLY B C 1
ATOM 1030 O O . GLY B 1 4 ? 5 15.281 -1.006 1 98.62 4 GLY B O 1
ATOM 1031 N N . SER B 1 5 ? 5.191 13.023 -1.181 1 98.88 5 SER B N 1
ATOM 1032 C CA . SER B 1 5 ? 4.73 12.953 -2.562 1 98.88 5 SER B CA 1
ATOM 1033 C C . SER B 1 5 ? 4.258 11.547 -2.918 1 98.88 5 SER B C 1
ATOM 1035 O O . SER B 1 5 ? 4.668 10.57 -2.287 1 98.88 5 SER B O 1
ATOM 1037 N N . CYS B 1 6 ? 3.367 11.547 -3.951 1 98.75 6 CYS B N 1
ATOM 1038 C CA . CYS B 1 6 ? 3.014 10.242 -4.504 1 98.75 6 CYS B CA 1
ATOM 1039 C C . CYS B 1 6 ? 4.172 9.656 -5.301 1 98.75 6 CYS B C 1
ATOM 1041 O O . CYS B 1 6 ? 5.23 10.281 -5.414 1 98.75 6 CYS B O 1
ATOM 1043 N N . LEU B 1 7 ? 4.012 8.492 -5.836 1 98.62 7 LEU B N 1
ATOM 1044 C CA . LEU B 1 7 ? 5.051 7.738 -6.531 1 98.62 7 LEU B CA 1
ATOM 1045 C C . LEU B 1 7 ? 5.492 8.469 -7.797 1 98.62 7 LEU B C 1
ATOM 1047 O O . LEU B 1 7 ? 6.688 8.516 -8.109 1 98.62 7 LEU B O 1
ATOM 1051 N N . CYS B 1 8 ? 4.586 9.07 -8.562 1 98.56 8 CYS B N 1
ATOM 1052 C CA . CYS B 1 8 ? 4.926 9.719 -9.82 1 98.56 8 CYS B CA 1
ATOM 1053 C C . CYS B 1 8 ? 5.258 11.188 -9.594 1 98.56 8 CYS B C 1
ATOM 1055 O O . CYS B 1 8 ? 5.625 11.898 -10.539 1 98.56 8 CYS B O 1
ATOM 1057 N N . LYS B 1 9 ? 5.055 11.664 -8.445 1 98.5 9 LYS B N 1
ATOM 1058 C CA . LYS B 1 9 ? 5.445 13.008 -8.023 1 98.5 9 LYS B CA 1
ATOM 1059 C C . LYS B 1 9 ? 4.473 14.055 -8.555 1 98.5 9 LYS B C 1
ATOM 1061 O O . LYS B 1 9 ? 4.73 15.258 -8.453 1 98.5 9 LYS B O 1
ATOM 1066 N N . ALA B 1 10 ? 3.369 13.602 -9.07 1 98.69 10 ALA B N 1
ATOM 1067 C CA . ALA B 1 10 ? 2.354 14.562 -9.5 1 98.69 10 ALA B CA 1
ATOM 1068 C C . ALA B 1 10 ? 1.703 15.242 -8.305 1 98.69 10 ALA B C 1
ATOM 1070 O O . ALA B 1 10 ? 1.327 16.422 -8.383 1 98.69 10 ALA B O 1
ATOM 1071 N N . VAL B 1 11 ? 1.476 14.547 -7.258 1 98.88 11 VAL B N 1
ATOM 1072 C CA . VAL B 1 11 ? 0.907 15.086 -6.023 1 98.88 11 VAL B CA 1
ATOM 1073 C C . VAL B 1 11 ? 2.012 15.289 -4.988 1 98.88 11 VAL B C 1
ATOM 1075 O O . VAL B 1 11 ? 2.721 14.344 -4.633 1 98.88 11 VAL B O 1
ATOM 1078 N N . THR B 1 12 ? 2.189 16.469 -4.566 1 98.94 12 THR B N 1
ATOM 1079 C CA . THR B 1 12 ? 3.133 16.797 -3.506 1 98.94 12 THR B CA 1
ATOM 1080 C C . THR B 1 12 ? 2.449 17.609 -2.408 1 98.94 12 THR B C 1
ATOM 1082 O O . THR B 1 12 ? 1.488 18.328 -2.672 1 98.94 12 THR B O 1
ATOM 1085 N N . TYR B 1 13 ? 2.926 17.422 -1.169 1 98.94 13 TYR B N 1
ATOM 1086 C CA . TYR B 1 13 ? 2.291 18.094 -0.042 1 98.94 13 TYR B CA 1
ATOM 1087 C C . TYR B 1 13 ? 3.312 18.422 1.039 1 98.94 13 TYR B C 1
ATOM 1089 O O . TYR B 1 13 ? 4.445 17.938 1.004 1 98.94 13 TYR B O 1
ATOM 1097 N N . GLN B 1 14 ? 2.906 19.281 1.917 1 98.88 14 GLN B N 1
ATOM 1098 C CA . GLN B 1 14 ? 3.68 19.578 3.119 1 98.88 14 GLN B CA 1
ATOM 1099 C C . GLN B 1 14 ? 2.766 19.906 4.297 1 98.88 14 GLN B C 1
ATOM 1101 O O . GLN B 1 14 ? 1.598 20.25 4.105 1 98.88 14 GLN B O 1
ATOM 1106 N N . THR B 1 15 ? 3.223 19.75 5.488 1 98.81 15 THR B N 1
ATOM 1107 C CA . THR B 1 15 ? 2.557 20.156 6.719 1 98.81 15 THR B CA 1
ATOM 1108 C C . THR B 1 15 ? 3.578 20.562 7.777 1 98.81 15 THR B C 1
ATOM 1110 O O . THR B 1 15 ? 4.645 19.953 7.883 1 98.81 15 THR B O 1
ATOM 1113 N N . ASP B 1 16 ? 3.236 21.547 8.523 1 98.31 16 ASP B N 1
ATOM 1114 C CA . ASP B 1 16 ? 4.086 21.96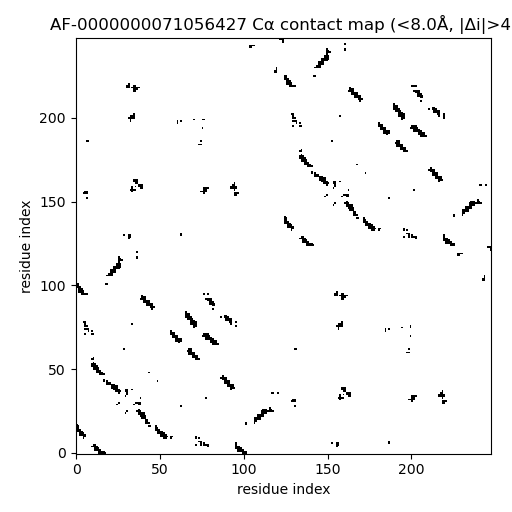9 9.633 1 98.31 16 ASP B CA 1
ATOM 1115 C C . ASP B 1 16 ? 3.582 21.406 10.953 1 98.31 16 ASP B C 1
ATOM 1117 O O . ASP B 1 16 ? 4.137 21.719 12.016 1 98.31 16 ASP B O 1
ATOM 1121 N N . GLN B 1 17 ? 2.572 20.594 10.859 1 98.44 17 GLN B N 1
ATOM 1122 C CA . GLN B 1 17 ? 2.053 19.969 12.078 1 98.44 17 GLN B CA 1
ATOM 1123 C C . GLN B 1 17 ? 3.002 18.891 12.594 1 98.44 17 GLN B C 1
ATOM 1125 O O . GLN B 1 17 ? 3.471 18.047 11.828 1 98.44 17 GLN B O 1
ATOM 1130 N N . GLU B 1 18 ? 3.256 18.969 13.891 1 97.94 18 GLU B N 1
ATOM 1131 C CA . GLU B 1 18 ? 3.99 17.875 14.51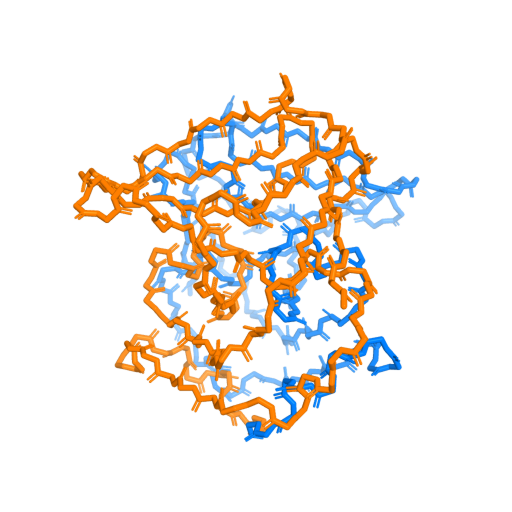6 1 97.94 18 GLU B CA 1
ATOM 1132 C C . GLU B 1 18 ? 3.139 16.609 14.586 1 97.94 18 GLU B C 1
ATOM 1134 O O . GLU B 1 18 ? 1.969 16.656 14.969 1 97.94 18 GLU B O 1
ATOM 1139 N N . ILE B 1 19 ? 3.699 15.516 14.219 1 97.94 19 ILE B N 1
ATOM 1140 C CA . ILE B 1 19 ? 3 14.234 14.273 1 97.94 19 ILE B CA 1
ATOM 1141 C C . ILE B 1 19 ? 3.02 13.695 15.703 1 97.94 19 ILE B C 1
ATOM 1143 O O . ILE B 1 19 ? 4.09 13.484 16.281 1 97.94 19 ILE B O 1
ATOM 1147 N N . ALA B 1 20 ? 1.914 13.484 16.203 1 97.75 20 ALA B N 1
ATOM 1148 C CA . ALA B 1 20 ? 1.804 13.102 17.609 1 97.75 20 ALA B CA 1
ATOM 1149 C C . ALA B 1 20 ? 1.928 11.594 17.781 1 97.75 20 ALA B C 1
ATOM 1151 O O . ALA B 1 20 ? 2.396 11.117 18.812 1 97.75 20 ALA B O 1
ATOM 1152 N N . GLU B 1 21 ? 1.453 10.844 16.844 1 97.5 21 GLU B N 1
ATOM 1153 C CA . GLU B 1 21 ? 1.41 9.383 16.922 1 97.5 21 GLU B CA 1
ATOM 1154 C C . GLU B 1 21 ? 1.392 8.75 15.531 1 97.5 21 GLU B C 1
ATOM 1156 O O . GLU B 1 21 ? 0.823 9.32 14.602 1 97.5 21 GLU B O 1
ATOM 1161 N N . LEU B 1 22 ? 2.061 7.656 15.461 1 96.69 22 LEU B N 1
ATOM 1162 C CA . LEU B 1 22 ? 1.953 6.777 14.305 1 96.69 22 LEU B CA 1
ATOM 1163 C C . LEU B 1 22 ? 1.047 5.59 14.609 1 96.69 22 LEU B C 1
ATOM 1165 O O . LEU B 1 22 ? 1.294 4.84 15.555 1 96.69 22 LEU B O 1
ATOM 1169 N N . VAL B 1 23 ? 0.009 5.457 13.875 1 96.31 23 VAL B N 1
ATOM 1170 C CA . VAL B 1 23 ? -0.938 4.367 14.078 1 96.31 23 VAL B CA 1
ATOM 1171 C C . VAL B 1 23 ? -0.763 3.318 12.977 1 96.31 23 VAL B C 1
ATOM 1173 O O . VAL B 1 23 ? -0.936 3.613 11.797 1 96.31 23 VAL B O 1
ATOM 1176 N N . PHE B 1 24 ? -0.392 2.123 13.344 1 94.75 24 PHE B N 1
ATOM 1177 C CA . PHE B 1 24 ? -0.327 0.963 12.461 1 94.75 24 PHE B CA 1
ATOM 1178 C C . PHE B 1 24 ? -1.649 0.206 12.469 1 94.75 24 PHE B C 1
ATOM 1180 O O . PHE B 1 24 ? -2.023 -0.394 13.477 1 94.75 24 PHE B O 1
ATOM 1187 N N . CYS B 1 25 ? -2.342 0.275 11.414 1 95.5 25 CYS B N 1
ATOM 1188 C CA . CYS B 1 25 ? -3.631 -0.4 11.312 1 95.5 25 CYS B CA 1
ATOM 1189 C C . CYS B 1 25 ? -3.502 -1.712 10.547 1 95.5 25 CYS B C 1
ATOM 1191 O O . CYS B 1 25 ? -3.062 -1.724 9.398 1 95.5 25 CYS B O 1
ATOM 1193 N N . HIS B 1 26 ? -3.955 -2.805 11.133 1 94.56 26 HIS B N 1
ATOM 1194 C CA . HIS B 1 26 ? -3.746 -4.137 10.578 1 94.56 26 HIS B CA 1
ATOM 1195 C C . HIS B 1 26 ? -5.047 -4.715 10.031 1 94.56 26 HIS B C 1
ATOM 1197 O O . HIS B 1 26 ? -5.102 -5.891 9.664 1 94.56 26 HIS B O 1
ATOM 1203 N N . CYS B 1 27 ? -6.117 -3.91 9.945 1 95.12 27 CYS B N 1
ATOM 1204 C CA . CYS B 1 27 ? -7.387 -4.453 9.461 1 95.12 27 CYS B CA 1
ATOM 1205 C C . CYS B 1 27 ? -7.293 -4.84 7.992 1 95.12 27 CYS B C 1
ATOM 1207 O O . CYS B 1 27 ? -6.367 -4.418 7.293 1 95.12 27 CYS B O 1
ATOM 1209 N N . SER B 1 28 ? -8.242 -5.629 7.555 1 94.56 28 SER B N 1
ATOM 1210 C CA . SER B 1 28 ? -8.195 -6.145 6.191 1 94.56 28 SER B CA 1
ATOM 1211 C C . SER B 1 28 ? -8.352 -5.023 5.168 1 94.56 28 SER B C 1
ATOM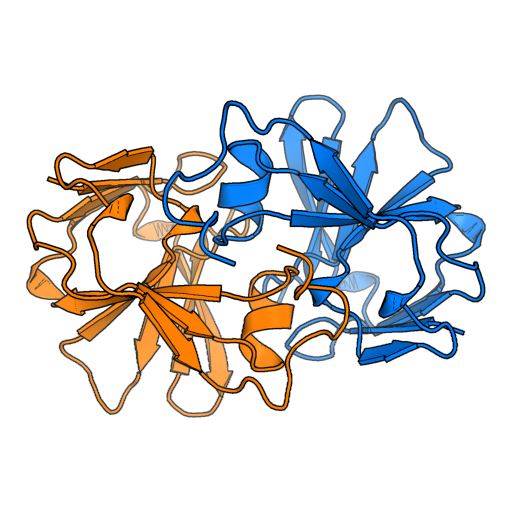 1213 O O . SER B 1 28 ? -7.789 -5.094 4.074 1 94.56 28 SER B O 1
ATOM 1215 N N . PHE B 1 29 ? -9.094 -3.941 5.465 1 96 29 PHE B N 1
ATOM 1216 C CA . PHE B 1 29 ? -9.25 -2.824 4.543 1 96 29 PHE B CA 1
ATOM 1217 C C . PHE B 1 29 ? -7.914 -2.146 4.281 1 96 29 PHE B C 1
ATOM 1219 O O . PHE B 1 29 ? -7.543 -1.915 3.127 1 96 29 PHE B O 1
ATOM 1226 N N . CYS B 1 30 ? -7.184 -1.908 5.355 1 96.25 30 CYS B N 1
ATOM 1227 C CA . CYS B 1 30 ? -5.914 -1.203 5.23 1 96.25 30 CYS B CA 1
ATOM 1228 C C . CYS B 1 30 ? -4.867 -2.078 4.547 1 96.25 30 CYS B C 1
ATOM 1230 O O . CYS B 1 30 ? -4.07 -1.589 3.746 1 96.25 30 CYS B O 1
ATOM 1232 N N . ARG B 1 31 ? -4.914 -3.363 4.898 1 95.69 31 ARG B N 1
ATOM 1233 C CA . ARG B 1 31 ? -4.004 -4.281 4.227 1 95.69 31 ARG B CA 1
ATOM 1234 C C . ARG B 1 31 ? -4.238 -4.281 2.719 1 95.69 31 ARG B C 1
ATOM 1236 O O . ARG B 1 31 ? -3.293 -4.172 1.937 1 95.69 31 ARG B O 1
ATOM 1243 N N . LYS B 1 32 ? -5.434 -4.293 2.326 1 97.44 32 LYS B N 1
ATOM 1244 C CA . LYS B 1 32 ? -5.758 -4.352 0.904 1 97.44 32 LYS B CA 1
ATOM 1245 C C . LYS B 1 32 ? -5.539 -3 0.233 1 97.44 32 LYS B C 1
ATOM 1247 O O . LYS B 1 32 ? -5.086 -2.936 -0.911 1 97.44 32 LYS B O 1
ATOM 1252 N N . ALA B 1 33 ? -5.836 -1.896 0.899 1 97.94 33 ALA B N 1
ATOM 1253 C CA . ALA B 1 33 ? -5.633 -0.56 0.344 1 97.94 33 ALA B CA 1
ATOM 1254 C C . ALA B 1 33 ? -4.152 -0.301 0.072 1 97.94 33 ALA B C 1
ATOM 1256 O O . ALA B 1 33 ? -3.803 0.376 -0.898 1 97.94 33 ALA B O 1
ATOM 1257 N N . THR B 1 34 ? -3.314 -0.826 0.874 1 96.31 34 THR B N 1
ATOM 1258 C CA . THR B 1 34 ? -1.881 -0.59 0.752 1 96.31 34 THR B CA 1
ATOM 1259 C C . THR B 1 34 ? -1.205 -1.741 0.013 1 96.31 34 THR B C 1
ATOM 1261 O O . THR B 1 34 ? -0.049 -1.627 -0.401 1 96.31 34 THR B O 1
ATOM 1264 N N . ALA B 1 35 ? -1.974 -2.826 -0.112 1 95.94 35 ALA B N 1
ATOM 1265 C CA . ALA B 1 35 ? -1.409 -4.074 -0.621 1 95.94 35 ALA B CA 1
ATOM 1266 C C . ALA B 1 35 ? -0.165 -4.473 0.167 1 95.94 35 ALA B C 1
ATOM 1268 O O . ALA B 1 35 ? 0.799 -4.988 -0.403 1 95.94 35 ALA B O 1
ATOM 1269 N N . SER B 1 36 ? -0.088 -4.176 1.451 1 95.19 36 SER B N 1
ATOM 1270 C CA . SER B 1 36 ? 1.033 -4.414 2.355 1 95.19 36 SER B CA 1
ATOM 1271 C C . SER B 1 36 ? 0.562 -5.008 3.678 1 95.19 36 SER B C 1
ATOM 1273 O O . SER B 1 36 ? -0.56 -5.512 3.773 1 95.19 36 SER B O 1
ATOM 1275 N N . GLY B 1 37 ? 1.481 -5.098 4.605 1 92.38 37 GLY B N 1
ATOM 1276 C CA . GLY B 1 37 ? 1.169 -5.734 5.879 1 92.38 37 GLY B CA 1
ATOM 1277 C C . GLY B 1 37 ? 0.264 -4.891 6.758 1 92.38 37 GLY B C 1
ATOM 1278 O O . GLY B 1 37 ? -0.469 -5.426 7.594 1 92.38 37 GLY B O 1
ATOM 1279 N N . PHE B 1 38 ? 0.298 -3.691 6.637 1 93.56 38 PHE B N 1
ATOM 1280 C CA . PHE B 1 38 ? -0.455 -2.717 7.418 1 93.56 38 PHE B CA 1
ATOM 1281 C C . PHE B 1 38 ? -0.398 -1.34 6.77 1 93.56 38 PHE B C 1
ATOM 1283 O O . PHE B 1 38 ? 0.356 -1.128 5.816 1 93.56 38 PHE B O 1
ATOM 1290 N N . SER B 1 39 ? -1.272 -0.49 7.223 1 95.62 39 SER B N 1
ATOM 1291 C CA . SER B 1 39 ? -1.12 0.932 6.93 1 95.62 39 SER B CA 1
ATOM 1292 C C . SER B 1 39 ? -0.443 1.664 8.086 1 95.62 39 SER B C 1
ATOM 1294 O O . SER B 1 39 ? -0.612 1.292 9.242 1 95.62 39 SER B O 1
ATOM 1296 N N . VAL B 1 40 ? 0.348 2.621 7.77 1 95.88 40 VAL B N 1
ATOM 1297 C CA . VAL B 1 40 ? 0.919 3.527 8.758 1 95.88 40 VAL B CA 1
ATOM 1298 C C . VAL B 1 40 ? 0.337 4.926 8.578 1 95.88 40 VAL B C 1
ATOM 1300 O O . VAL B 1 40 ? 0.489 5.535 7.516 1 95.88 40 VAL B O 1
ATOM 1303 N N . ASN B 1 41 ? -0.225 5.379 9.688 1 97.69 41 ASN B N 1
ATOM 1304 C CA . ASN B 1 41 ? -1.102 6.539 9.578 1 97.69 41 ASN B CA 1
ATOM 1305 C C . ASN B 1 41 ? -0.753 7.605 10.609 1 97.69 41 ASN B C 1
ATOM 1307 O O . ASN B 1 41 ? -0.371 7.281 11.734 1 97.69 41 ASN B O 1
ATOM 1311 N N . ALA B 1 42 ? -0.951 8.844 10.242 1 98.19 42 ALA B N 1
ATOM 1312 C CA . ALA B 1 42 ? -0.862 9.977 11.164 1 98.19 42 ALA B CA 1
ATOM 1313 C C . ALA B 1 42 ? -2.064 10.906 11.008 1 98.19 42 ALA B C 1
ATOM 1315 O O . ALA B 1 42 ? -2.467 11.234 9.891 1 98.19 42 ALA B O 1
ATOM 1316 N N . ARG B 1 43 ? -2.635 11.32 12.094 1 98.31 43 ARG B N 1
ATOM 1317 C CA . ARG B 1 43 ? -3.73 12.281 12.07 1 98.31 43 ARG B CA 1
ATOM 1318 C C . ARG B 1 43 ? -3.203 13.703 11.914 1 98.31 43 ARG B C 1
ATOM 1320 O O . ARG B 1 43 ? -2.32 14.133 12.664 1 98.31 43 ARG B O 1
ATOM 1327 N N . ILE B 1 44 ? -3.783 14.375 10.961 1 98.38 44 ILE B N 1
ATOM 1328 C CA . ILE B 1 44 ? -3.42 15.758 10.68 1 98.38 44 ILE B CA 1
ATOM 1329 C C . ILE B 1 44 ? -4.684 16.609 10.562 1 98.38 44 ILE B C 1
ATOM 1331 O O . ILE B 1 44 ? -5.695 16.156 10.023 1 98.38 44 ILE B O 1
ATOM 1335 N N . LYS B 1 45 ? -4.617 17.828 11.086 1 98.56 45 LYS B N 1
ATOM 1336 C CA . LYS B 1 45 ? -5.688 18.781 10.797 1 98.56 45 LYS B CA 1
ATOM 1337 C C . LYS B 1 45 ? -5.738 19.109 9.305 1 98.56 45 LYS B C 1
ATOM 1339 O O . LYS B 1 45 ? -4.703 19.359 8.688 1 98.56 45 LYS B O 1
ATOM 1344 N N . ARG B 1 46 ? -6.934 19.141 8.812 1 97.81 46 ARG B N 1
ATOM 1345 C CA . ARG B 1 46 ? -7.125 19.391 7.387 1 97.81 46 ARG B CA 1
ATOM 1346 C C . ARG B 1 46 ? -6.5 20.719 6.973 1 97.81 46 ARG B C 1
ATOM 1348 O O . ARG B 1 46 ? -5.863 20.812 5.922 1 97.81 46 ARG B O 1
ATOM 1355 N N . GLU B 1 47 ? -6.641 21.703 7.777 1 97.94 47 GLU B N 1
ATOM 1356 C CA . GLU B 1 47 ? -6.156 23.047 7.461 1 97.94 47 GLU B CA 1
ATOM 1357 C C . GLU B 1 47 ? -4.629 23.094 7.492 1 97.94 47 GLU B C 1
ATOM 1359 O O . GLU B 1 47 ? -4.031 24.078 7.027 1 97.94 47 GLU B O 1
ATOM 1364 N N . LYS B 1 48 ? -3.973 22.031 7.996 1 98.56 48 LYS B N 1
ATOM 1365 C CA . LYS B 1 48 ? -2.52 22.031 8.156 1 98.56 48 LYS B CA 1
ATOM 1366 C C . LYS B 1 48 ? -1.84 21.266 7.031 1 98.56 48 LYS B C 1
ATOM 1368 O O . LYS B 1 48 ? -0.618 21.312 6.879 1 98.56 48 LYS B O 1
ATOM 1373 N N . LEU B 1 49 ? -2.613 20.516 6.281 1 98.62 49 LEU B N 1
ATOM 1374 C CA . LEU B 1 49 ? -2.033 19.844 5.113 1 98.62 49 LEU B CA 1
ATOM 1375 C C . LEU B 1 49 ? -2.129 20.734 3.881 1 98.62 49 LEU B C 1
ATOM 1377 O O . LEU B 1 49 ? -3.229 21.109 3.467 1 98.62 49 LEU B O 1
ATOM 1381 N N . GLN B 1 50 ? -0.987 21.078 3.34 1 98.69 50 GLN B N 1
ATOM 1382 C CA . GLN B 1 50 ? -0.96 21.859 2.109 1 98.69 50 GLN B CA 1
ATOM 1383 C C . GLN B 1 50 ? -0.595 20.984 0.91 1 98.69 50 GLN B C 1
ATOM 1385 O O . GLN B 1 50 ? 0.501 20.422 0.854 1 98.69 50 GLN B O 1
ATOM 1390 N N . LEU B 1 51 ? -1.479 20.891 -0.022 1 98.69 51 LEU B N 1
ATOM 1391 C CA . LEU B 1 51 ? -1.147 20.297 -1.312 1 98.69 51 LEU B CA 1
ATOM 1392 C C . LEU B 1 51 ? -0.399 21.297 -2.191 1 98.69 51 LEU B C 1
ATOM 1394 O O . LEU B 1 51 ? -0.937 22.359 -2.539 1 98.69 51 LEU B O 1
ATOM 1398 N N . LEU B 1 52 ? 0.763 20.953 -2.5 1 98.81 52 LEU B N 1
ATOM 1399 C CA . LEU B 1 52 ? 1.604 21.844 -3.283 1 98.81 52 LEU B CA 1
ATOM 1400 C C . LEU B 1 52 ? 1.347 21.672 -4.777 1 98.81 52 LEU B C 1
ATOM 1402 O O . LEU B 1 52 ? 1.384 22.641 -5.535 1 98.81 52 LEU B O 1
ATOM 1406 N N . THR B 1 53 ? 1.169 20.469 -5.246 1 98.81 53 THR B N 1
ATOM 1407 C CA . THR B 1 53 ? 0.818 20.156 -6.625 1 98.81 53 THR B CA 1
ATOM 1408 C C . THR B 1 53 ? -0.177 19 -6.684 1 98.81 53 THR B C 1
ATOM 1410 O O . THR B 1 53 ? -0.299 18.234 -5.727 1 98.81 53 THR B O 1
ATOM 1413 N N . GLY B 1 54 ? -0.941 18.891 -7.762 1 98.69 54 GLY B N 1
ATOM 1414 C CA .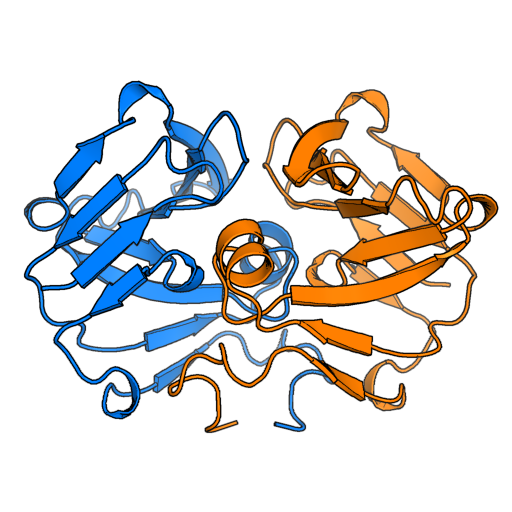 GLY B 1 54 ? -1.649 17.688 -8.156 1 98.69 54 GLY B CA 1
ATOM 1415 C C . GLY B 1 54 ? -2.984 17.516 -7.457 1 98.69 54 GLY B C 1
ATOM 1416 O O . GLY B 1 54 ? -3.502 16.406 -7.355 1 98.69 54 GLY B O 1
ATOM 1417 N N . GLU B 1 55 ? -3.469 18.562 -6.812 1 98.25 55 GLU B N 1
ATOM 1418 C CA . GLU B 1 55 ? -4.797 18.453 -6.215 1 98.25 55 GLU B CA 1
ATOM 1419 C C . GLU B 1 55 ? -5.816 17.938 -7.227 1 98.25 55 GLU B C 1
ATOM 1421 O O . GLU B 1 55 ? -6.699 17.141 -6.875 1 98.25 55 GLU B O 1
ATOM 1426 N N . ASP B 1 56 ? -5.641 18.328 -8.438 1 98.25 56 ASP B N 1
ATOM 1427 C CA . ASP B 1 56 ? -6.562 17.938 -9.5 1 98.25 56 ASP B CA 1
ATOM 1428 C C . ASP B 1 56 ? -6.312 16.5 -9.953 1 98.25 56 ASP B C 1
ATOM 1430 O O . ASP B 1 56 ? -7.07 15.953 -10.758 1 98.25 56 ASP B O 1
ATOM 1434 N N . ARG B 1 57 ? -5.281 15.867 -9.438 1 98.44 57 ARG B N 1
ATOM 1435 C CA . ARG B 1 57 ? -4.949 14.492 -9.789 1 98.44 57 ARG B CA 1
ATOM 1436 C C . ARG B 1 57 ? -5.48 13.516 -8.75 1 98.44 57 ARG B C 1
ATOM 1438 O O . ARG B 1 57 ? -5.375 12.305 -8.922 1 98.44 57 ARG B O 1
ATOM 1445 N N . LEU B 1 58 ? -6.043 14.039 -7.684 1 98.69 58 LEU B N 1
ATOM 1446 C CA . LEU B 1 58 ? -6.574 13.172 -6.637 1 98.69 58 LEU B CA 1
ATOM 1447 C C . LEU B 1 58 ? -7.945 12.625 -7.027 1 98.69 58 LEU B C 1
ATOM 1449 O O . LEU B 1 58 ? -8.805 13.367 -7.5 1 98.69 58 LEU B O 1
ATOM 1453 N N . VAL B 1 59 ? -8.086 11.344 -6.875 1 98.62 59 VAL B N 1
ATOM 1454 C CA . VAL B 1 59 ? -9.367 10.672 -7.066 1 98.62 59 VAL B CA 1
ATOM 1455 C C . VAL B 1 59 ? -9.773 9.961 -5.777 1 98.62 59 VAL B C 1
ATOM 1457 O O . VAL B 1 59 ? -8.93 9.672 -4.926 1 98.62 59 VAL B O 1
ATOM 1460 N N . ILE B 1 60 ? -11.047 9.727 -5.648 1 98.44 60 ILE B N 1
ATOM 1461 C CA . ILE B 1 60 ? -11.602 9.266 -4.375 1 98.44 60 ILE B CA 1
ATOM 1462 C C . ILE B 1 60 ? -12.18 7.867 -4.543 1 98.44 60 ILE B C 1
ATOM 1464 O O . ILE B 1 60 ? -12.82 7.57 -5.555 1 98.44 60 ILE B O 1
ATOM 1468 N N . TYR B 1 61 ? -11.891 7.055 -3.641 1 98.62 61 TYR B N 1
ATOM 1469 C CA . TYR B 1 61 ? -12.617 5.805 -3.451 1 98.62 61 TYR B CA 1
ATOM 1470 C C . TYR B 1 61 ? -13.203 5.723 -2.047 1 98.62 61 TYR B C 1
ATOM 1472 O O . TYR B 1 61 ? -12.469 5.805 -1.057 1 98.62 61 TYR B O 1
ATOM 1480 N N . SER B 1 62 ? -14.5 5.527 -1.999 1 98.19 62 SER B N 1
ATOM 1481 C CA . SER B 1 62 ? -15.156 5.336 -0.713 1 98.19 62 SER B CA 1
ATOM 1482 C C . SER B 1 62 ? -15.172 3.865 -0.313 1 98.19 62 SER B C 1
ATOM 1484 O O . SER B 1 62 ? -16 3.092 -0.793 1 98.19 62 SER B O 1
ATOM 1486 N N . SER B 1 63 ? -14.25 3.49 0.63 1 96.38 63 SER B N 1
ATOM 1487 C CA . SER B 1 63 ? -14.062 2.076 0.942 1 96.38 63 SER B CA 1
ATOM 1488 C C . SER B 1 63 ? -15.109 1.581 1.931 1 96.38 63 SER B C 1
ATOM 1490 O O . SER B 1 63 ? -15.328 0.375 2.057 1 96.38 63 SER B O 1
ATOM 1492 N N . SER B 1 64 ? -15.719 2.342 2.725 1 93.19 64 SER B N 1
ATOM 1493 C CA . SER B 1 64 ? -16.828 2.107 3.635 1 93.19 64 SER B CA 1
ATOM 1494 C C . SER B 1 64 ? -17.656 3.377 3.846 1 93.19 64 SER B C 1
ATOM 1496 O O . SER B 1 64 ? -17.219 4.469 3.469 1 93.19 64 SER B O 1
ATOM 1498 N N . PRO B 1 65 ? -18.812 3.205 4.316 1 92.44 65 PRO B N 1
ATOM 1499 C CA . PRO B 1 65 ? -19.609 4.418 4.508 1 92.44 65 PRO B CA 1
ATOM 1500 C C . PRO B 1 65 ? -18.875 5.492 5.305 1 92.44 65 PRO B C 1
ATOM 1502 O O . PRO B 1 65 ? -18.453 5.242 6.434 1 92.44 65 PRO B O 1
ATOM 1505 N N . GLY B 1 66 ? -18.672 6.641 4.637 1 94.31 66 GLY B N 1
ATOM 1506 C CA . GLY B 1 66 ? -18.078 7.789 5.312 1 94.31 66 GLY B CA 1
ATOM 1507 C C . GLY B 1 66 ? -16.562 7.789 5.301 1 94.31 66 GLY B C 1
ATOM 1508 O O . GLY B 1 66 ? -15.938 8.672 5.883 1 94.31 66 GLY B O 1
ATOM 1509 N N . LYS B 1 67 ? -15.969 6.852 4.758 1 96.69 67 LYS B N 1
ATOM 1510 C CA . LYS B 1 67 ? -14.516 6.797 4.672 1 96.69 67 LYS B CA 1
ATOM 1511 C C . LYS B 1 67 ? -14.039 6.957 3.23 1 96.69 67 LYS B C 1
ATOM 1513 O O . LYS B 1 67 ? -14.195 6.043 2.418 1 96.69 67 LYS B O 1
ATOM 1518 N N . ASP B 1 68 ? -13.492 8.094 2.969 1 98.06 68 ASP B N 1
ATOM 1519 C CA . ASP B 1 68 ? -13.016 8.414 1.628 1 98.06 68 ASP B CA 1
ATOM 1520 C C . ASP B 1 68 ? -11.492 8.352 1.557 1 98.06 68 ASP B C 1
ATOM 1522 O O . ASP B 1 68 ? -10.805 9.023 2.322 1 98.06 68 ASP B O 1
ATOM 1526 N N . ARG B 1 69 ? -11.023 7.523 0.647 1 98.69 69 ARG B N 1
ATOM 1527 C CA . ARG B 1 69 ? -9.594 7.387 0.404 1 98.69 69 ARG B CA 1
ATOM 1528 C C . ARG B 1 69 ? -9.172 8.156 -0.846 1 98.69 69 ARG B C 1
ATOM 1530 O O . ARG B 1 69 ? -9.836 8.07 -1.883 1 98.69 69 ARG B O 1
ATOM 1537 N N . TYR B 1 70 ? -8.141 8.891 -0.713 1 98.81 70 TYR B N 1
ATOM 1538 C CA . TYR B 1 70 ? -7.672 9.75 -1.797 1 98.81 70 TYR B CA 1
ATOM 1539 C C . TYR B 1 70 ? -6.387 9.203 -2.41 1 98.81 70 TYR B C 1
ATOM 1541 O O . TYR B 1 70 ? -5.383 9.039 -1.716 1 98.81 70 TYR B O 1
ATOM 1549 N N . TYR B 1 71 ? -6.484 8.977 -3.738 1 98.88 71 TYR B N 1
ATOM 1550 C CA . TYR B 1 71 ? -5.379 8.391 -4.488 1 98.88 71 TYR B CA 1
ATOM 1551 C C . TYR B 1 71 ? -4.918 9.328 -5.602 1 98.88 71 TYR B C 1
ATOM 1553 O O . TYR B 1 71 ? -5.699 10.133 -6.105 1 98.88 71 TYR B O 1
ATOM 1561 N N . CYS B 1 72 ? -3.627 9.234 -5.934 1 98.81 72 CYS B N 1
ATOM 1562 C CA . CYS B 1 72 ? -3.189 9.812 -7.199 1 98.81 72 CYS B CA 1
ATOM 1563 C C . CYS B 1 72 ? -3.795 9.07 -8.383 1 98.81 72 CYS B C 1
ATOM 1565 O O . CYS B 1 72 ? -3.697 7.84 -8.461 1 98.81 72 CYS B O 1
ATOM 1567 N N . SER B 1 73 ? -4.336 9.734 -9.336 1 98.44 73 SER B N 1
ATOM 1568 C CA . SER B 1 73 ? -5.023 9.125 -10.469 1 98.44 73 SER B CA 1
ATOM 1569 C C . SER B 1 73 ? -4.035 8.484 -11.43 1 98.44 73 SER B C 1
ATOM 1571 O O . SER B 1 73 ? -4.422 7.668 -12.273 1 98.44 73 SER B O 1
ATOM 1573 N N . THR B 1 74 ? -2.803 8.852 -11.32 1 98.25 74 THR B N 1
ATOM 1574 C CA . THR B 1 74 ? -1.797 8.367 -12.258 1 98.25 74 THR B CA 1
ATOM 1575 C C . THR B 1 74 ? -1.079 7.145 -11.695 1 98.25 74 THR B C 1
ATOM 1577 O O . THR B 1 74 ? -1.086 6.074 -12.312 1 98.25 74 THR B O 1
ATOM 1580 N N . CYS B 1 75 ? -0.549 7.277 -10.5 1 98.75 75 CYS B N 1
ATOM 1581 C CA . CYS B 1 75 ? 0.301 6.207 -9.984 1 98.75 75 CYS B CA 1
ATOM 1582 C C . CYS B 1 75 ? -0.429 5.391 -8.93 1 98.75 75 CYS B C 1
ATOM 1584 O O . CYS B 1 75 ? 0.093 4.383 -8.445 1 98.75 75 CYS B O 1
ATOM 1586 N N . HIS B 1 76 ? -1.544 5.832 -8.492 1 98.69 76 HIS B N 1
ATOM 1587 C CA . HIS B 1 76 ? -2.438 5.078 -7.625 1 98.69 76 HIS B CA 1
ATOM 1588 C C . HIS B 1 76 ? -1.914 5.047 -6.191 1 98.69 76 HIS B C 1
ATOM 1590 O O . HIS B 1 76 ? -2.414 4.289 -5.359 1 98.69 76 HIS B O 1
ATOM 1596 N N . SER B 1 77 ? -0.859 5.879 -5.84 1 98.75 77 SER B N 1
ATOM 1597 C CA . SER B 1 77 ? -0.467 6.066 -4.445 1 98.75 77 SER B CA 1
ATOM 1598 C C . SER B 1 77 ? -1.599 6.688 -3.631 1 98.75 77 SER B C 1
ATOM 1600 O O . SER B 1 77 ? -2.236 7.645 -4.07 1 98.75 77 SER B O 1
ATOM 1602 N N . GLN B 1 78 ? -1.862 6.105 -2.465 1 98.88 78 GLN B N 1
ATOM 1603 C CA . GLN B 1 78 ? -2.787 6.746 -1.533 1 98.88 78 GLN B CA 1
ATOM 1604 C C . GLN B 1 78 ? -2.096 7.855 -0.748 1 98.88 78 GLN B C 1
ATOM 1606 O O . GLN B 1 78 ? -0.992 7.664 -0.233 1 98.88 78 GLN B O 1
ATOM 1611 N N . ILE B 1 79 ? -2.762 8.961 -0.666 1 98.81 79 ILE B N 1
ATOM 1612 C CA . ILE B 1 79 ? -2.129 10.102 -0.003 1 98.81 79 ILE B CA 1
ATOM 1613 C C . ILE B 1 79 ? -2.686 10.25 1.411 1 98.81 79 ILE B C 1
ATOM 1615 O O . ILE B 1 79 ? -1.926 10.391 2.373 1 98.81 79 ILE B O 1
ATOM 1619 N N . PHE B 1 80 ? -3.926 10.273 1.57 1 98.75 80 PHE B N 1
ATOM 1620 C CA . PHE B 1 80 ? -4.609 10.344 2.855 1 98.75 80 PHE B CA 1
ATOM 1621 C C . PHE B 1 80 ? -6.035 9.812 2.74 1 98.75 80 PHE B C 1
ATOM 1623 O O . PHE B 1 80 ? -6.496 9.484 1.643 1 98.75 80 PHE B O 1
ATOM 1630 N N . HIS B 1 81 ? -6.676 9.547 3.803 1 98.5 81 HIS B N 1
ATOM 1631 C CA . HIS B 1 81 ? -8.117 9.328 3.811 1 98.5 81 HIS B CA 1
ATOM 1632 C C . HIS B 1 81 ? -8.812 10.25 4.805 1 98.5 81 HIS B C 1
ATOM 1634 O O . HIS B 1 81 ? -8.156 10.875 5.645 1 98.5 81 HIS B O 1
ATOM 1640 N N . ARG B 1 82 ? -10.07 10.406 4.543 1 97.75 82 ARG B N 1
ATOM 1641 C CA . ARG B 1 82 ? -10.938 11.25 5.367 1 97.75 82 ARG B CA 1
ATOM 1642 C C . ARG B 1 82 ? -12.148 10.469 5.859 1 97.75 82 ARG B C 1
ATOM 1644 O O . ARG B 1 82 ? -12.664 9.602 5.156 1 97.75 82 ARG B O 1
ATOM 1651 N N . GLN B 1 83 ? -12.547 10.797 7.066 1 96.62 83 GLN B N 1
ATOM 1652 C CA . GLN B 1 83 ? -13.789 10.281 7.625 1 96.62 83 GLN B CA 1
ATOM 1653 C C . GLN B 1 83 ? -14.852 11.375 7.723 1 96.62 83 GLN B C 1
ATOM 1655 O O . GLN B 1 83 ? -14.57 12.469 8.211 1 96.62 83 GLN B O 1
ATOM 1660 N N . GLU B 1 84 ? -16 11.047 7.301 1 95.31 84 GLU B N 1
ATOM 1661 C CA . GLU B 1 84 ? -17.094 12.016 7.301 1 95.31 84 GLU B CA 1
ATOM 1662 C C . GLU B 1 84 ? -17.391 12.523 8.711 1 95.31 84 GLU B C 1
ATOM 1664 O O . GLU B 1 84 ? -17.75 13.688 8.891 1 95.31 84 GLU B O 1
ATOM 1669 N N . GLU B 1 85 ? -17.219 11.656 9.695 1 95.31 85 GLU B N 1
ATOM 1670 C CA . GLU B 1 85 ? -17.531 11.984 11.078 1 95.31 85 GLU B CA 1
ATOM 1671 C C . GLU B 1 85 ? -16.469 12.898 11.688 1 95.31 85 GLU B C 1
ATOM 1673 O O . GLU B 1 85 ? -16.688 13.5 12.734 1 95.31 85 GLU B O 1
ATOM 1678 N N . LEU B 1 86 ? -15.32 12.977 11.055 1 96.44 86 LEU B N 1
ATOM 1679 C CA . LEU B 1 86 ? -14.219 13.828 11.492 1 96.44 86 LEU B CA 1
ATOM 1680 C C . LEU B 1 86 ? -13.766 14.75 10.367 1 96.44 86 LEU B C 1
ATOM 1682 O O . LEU B 1 86 ? -12.625 14.656 9.906 1 96.44 86 LEU B O 1
ATOM 1686 N N . PRO B 1 87 ? -14.633 15.711 10.008 1 94.12 87 PRO B N 1
ATOM 1687 C CA . PRO B 1 87 ? -14.406 16.469 8.773 1 94.12 87 PRO B CA 1
ATOM 1688 C C . PRO B 1 87 ? -13.18 17.375 8.859 1 94.12 87 PRO B C 1
ATOM 1690 O O . PRO B 1 87 ? -12.648 17.797 7.828 1 94.12 87 PRO B O 1
ATOM 1693 N N . ASP B 1 88 ? -12.664 17.688 10.031 1 97.25 88 ASP B N 1
ATOM 1694 C CA . ASP B 1 88 ? -11.547 18.625 10.18 1 97.25 88 ASP B CA 1
ATOM 1695 C C . ASP B 1 88 ? -10.219 17.875 10.242 1 97.25 88 ASP B C 1
ATOM 1697 O O . ASP B 1 88 ? -9.156 18.5 10.383 1 97.25 88 ASP B O 1
ATOM 1701 N N . LEU B 1 89 ? -10.305 16.516 10.102 1 98 89 LEU B N 1
ATOM 1702 C CA . LEU B 1 89 ? -9.094 15.711 10.211 1 98 89 LEU B CA 1
ATOM 1703 C C . LEU B 1 89 ? -8.852 14.914 8.93 1 98 89 LEU B C 1
ATOM 1705 O O . LEU B 1 89 ? -9.805 14.562 8.227 1 98 89 LEU B O 1
ATOM 1709 N N . LEU B 1 90 ? -7.59 14.742 8.656 1 98.25 90 LEU B N 1
ATOM 1710 C CA . LEU B 1 90 ? -7.105 13.812 7.648 1 98.25 90 LEU B CA 1
ATOM 1711 C C . LEU B 1 90 ? -6.242 12.727 8.281 1 98.25 90 LEU B C 1
ATOM 1713 O O . LEU B 1 90 ? -5.613 12.953 9.32 1 98.25 90 LEU B O 1
ATOM 1717 N N . THR B 1 91 ? -6.273 11.664 7.695 1 98.56 91 THR B N 1
ATOM 1718 C CA . THR B 1 91 ? -5.328 10.609 8.039 1 98.56 91 THR B CA 1
ATOM 1719 C C . THR B 1 91 ? -4.281 10.445 6.941 1 98.56 91 THR B C 1
ATOM 1721 O O . THR B 1 91 ? -4.562 9.859 5.891 1 98.56 91 THR B O 1
ATOM 1724 N N . LEU B 1 92 ? -3.121 10.961 7.227 1 98.75 92 LEU B N 1
ATOM 1725 C CA . LEU B 1 92 ? -2.021 10.961 6.266 1 98.75 92 LEU B CA 1
ATOM 1726 C C . LEU B 1 92 ? -1.349 9.594 6.215 1 98.75 92 LEU B C 1
ATOM 1728 O O . LEU B 1 92 ? -1.108 8.977 7.254 1 98.75 92 LEU B O 1
ATOM 1732 N N . LYS B 1 93 ? -1.135 9.125 4.984 1 98.5 93 LYS B N 1
ATOM 1733 C CA . LYS B 1 93 ? -0.383 7.891 4.801 1 98.5 93 LYS B CA 1
ATOM 1734 C C . LYS B 1 93 ? 1.12 8.148 4.844 1 98.5 93 LYS B C 1
ATOM 1736 O O . LYS B 1 93 ? 1.674 8.781 3.947 1 98.5 93 LYS B O 1
ATOM 1741 N N . MET B 1 94 ? 1.77 7.531 5.727 1 97.44 94 MET B N 1
ATOM 1742 C CA . MET B 1 94 ? 3.131 7.926 6.074 1 97.44 94 MET B CA 1
ATOM 1743 C C . MET B 1 94 ? 4.141 7.312 5.109 1 97.44 94 MET B C 1
ATOM 1745 O O . MET B 1 94 ? 5.293 7.746 5.055 1 97.44 94 MET B O 1
ATOM 1749 N N . GLY B 1 95 ? 3.713 6.324 4.363 1 96.94 95 GLY B N 1
ATOM 1750 C CA . GLY B 1 95 ? 4.59 5.738 3.359 1 96.94 95 GLY B CA 1
ATOM 1751 C C . GLY B 1 95 ? 4.98 6.715 2.266 1 96.94 95 GLY B C 1
ATOM 1752 O O . GLY B 1 95 ? 5.934 6.477 1.522 1 96.94 95 GLY B O 1
ATOM 1753 N N . THR B 1 96 ? 4.285 7.84 2.125 1 98 96 THR B N 1
ATOM 1754 C CA . THR B 1 96 ? 4.504 8.789 1.04 1 98 96 THR B CA 1
ATOM 1755 C C . THR B 1 96 ? 5.438 9.914 1.486 1 98 96 THR B C 1
ATOM 1757 O O . THR B 1 96 ? 5.75 10.812 0.704 1 98 96 THR B O 1
ATOM 1760 N N . VAL B 1 97 ? 5.949 9.859 2.682 1 97.5 97 VAL B N 1
ATOM 1761 C CA . VAL B 1 97 ? 6.777 10.938 3.219 1 97.5 97 VAL B CA 1
ATOM 1762 C C . VAL B 1 97 ? 8.148 10.914 2.549 1 97.5 97 VAL B C 1
ATOM 1764 O O . VAL B 1 97 ? 8.75 9.852 2.385 1 97.5 97 VAL B O 1
ATOM 1767 N N . ASP B 1 98 ? 8.555 12.078 2.166 1 97.25 98 ASP B N 1
ATOM 1768 C CA . ASP B 1 98 ? 9.891 12.25 1.595 1 97.25 98 ASP B CA 1
ATOM 1769 C C . ASP B 1 98 ? 10.898 12.68 2.662 1 97.25 98 ASP B C 1
ATOM 1771 O O . ASP B 1 98 ? 11.977 12.102 2.768 1 97.25 98 ASP B O 1
ATOM 1775 N N . THR B 1 99 ? 10.531 13.703 3.361 1 96.69 99 THR B N 1
ATOM 1776 C CA . THR B 1 99 ? 11.406 14.25 4.395 1 96.69 99 THR B CA 1
ATOM 1777 C C . THR B 1 99 ? 10.594 14.711 5.598 1 96.69 99 THR B C 1
ATOM 1779 O O . THR B 1 99 ? 9.391 14.977 5.484 1 96.69 99 THR B O 1
ATOM 1782 N N . SER B 1 100 ? 11.227 14.688 6.734 1 96.44 100 SER B N 1
ATOM 1783 C CA . SER B 1 100 ? 10.648 15.211 7.973 1 96.44 100 SER B CA 1
ATOM 1784 C C . SER B 1 100 ? 11.719 15.828 8.859 1 96.44 100 SER B C 1
ATOM 1786 O O . SER B 1 100 ? 12.781 15.242 9.07 1 96.44 100 SER B O 1
ATOM 1788 N N . GLU B 1 101 ? 11.391 16.984 9.359 1 97.25 101 GLU B N 1
ATOM 1789 C CA . GLU B 1 101 ? 12.281 17.609 10.336 1 97.25 101 GLU B CA 1
ATOM 1790 C C . GLU B 1 101 ? 12.109 16.969 11.719 1 97.25 101 GLU B C 1
ATOM 1792 O O . GLU B 1 101 ? 13 17.062 12.562 1 97.25 101 GLU B O 1
ATOM 1797 N N . GLN B 1 102 ? 10.969 16.438 11.953 1 95.94 102 GLN B N 1
ATOM 1798 C CA . GLN B 1 102 ? 10.703 15.672 13.172 1 95.94 102 GLN B CA 1
ATOM 1799 C C . GLN B 1 102 ? 11.344 14.289 13.109 1 95.94 102 GLN B C 1
ATOM 1801 O O . GLN B 1 102 ? 11.297 13.625 12.07 1 95.94 102 GLN B O 1
ATOM 1806 N N . ASP B 1 103 ? 11.953 13.789 14.258 1 94.62 103 ASP B N 1
ATOM 1807 C CA . ASP B 1 103 ? 12.453 12.422 14.328 1 94.62 103 ASP B CA 1
ATOM 1808 C C . ASP B 1 103 ? 11.312 11.43 14.547 1 94.62 103 ASP B C 1
ATOM 1810 O O . ASP B 1 103 ? 10.898 11.195 15.68 1 94.62 103 ASP B O 1
ATOM 1814 N N . MET B 1 104 ? 10.945 10.82 13.523 1 93.12 104 MET B N 1
ATOM 1815 C CA . MET B 1 104 ? 9.781 9.945 13.555 1 93.12 104 MET B CA 1
ATOM 1816 C C . MET B 1 104 ? 10.047 8.711 14.414 1 93.12 104 MET B C 1
ATOM 1818 O O . MET B 1 104 ? 9.109 8.055 14.875 1 93.12 104 MET B O 1
ATOM 1822 N N . ALA B 1 105 ? 11.266 8.375 14.586 1 91.38 105 ALA B N 1
ATOM 1823 C CA . ALA B 1 105 ? 11.609 7.242 15.438 1 91.38 105 ALA B CA 1
ATOM 1824 C C . ALA B 1 105 ? 11.18 7.488 16.875 1 91.38 105 ALA B C 1
ATOM 1826 O O . ALA B 1 105 ? 10.969 6.539 17.641 1 91.38 105 ALA B O 1
ATOM 1827 N N . GLN B 1 106 ? 11.016 8.703 17.234 1 94 106 GLN B N 1
ATOM 1828 C CA . GLN B 1 106 ? 10.695 9.07 18.609 1 94 106 GLN B CA 1
ATOM 1829 C C . GLN B 1 106 ? 9.195 9.266 18.781 1 94 106 GLN B C 1
ATOM 1831 O O . GLN B 1 106 ? 8.727 9.484 19.906 1 94 106 GLN B O 1
ATOM 1836 N N . VAL B 1 107 ? 8.469 9.188 17.719 1 95.31 107 VAL B N 1
ATOM 1837 C CA . VAL B 1 107 ? 7.023 9.359 17.781 1 95.31 107 VAL B CA 1
ATOM 1838 C C . VAL B 1 107 ? 6.379 8.086 18.328 1 95.31 107 VAL B C 1
ATOM 1840 O O . VAL B 1 107 ? 6.723 6.977 17.906 1 95.31 107 VAL B O 1
ATOM 1843 N N . PRO B 1 108 ? 5.453 8.258 19.375 1 95.62 108 PRO B N 1
ATOM 1844 C CA . PRO B 1 108 ? 4.75 7.074 19.875 1 95.62 108 PRO B CA 1
ATOM 1845 C C . PRO B 1 108 ? 4.074 6.27 18.766 1 95.62 108 PRO B C 1
ATOM 1847 O O . PRO B 1 108 ? 3.586 6.844 17.797 1 95.62 108 PRO B O 1
ATOM 1850 N N . LYS B 1 109 ? 4.09 4.965 18.969 1 94.56 109 LYS B N 1
ATOM 1851 C CA . LYS B 1 109 ? 3.486 4.047 18.016 1 94.56 109 LYS B CA 1
ATOM 1852 C C . LYS B 1 109 ? 2.336 3.27 18.641 1 94.56 109 LYS B C 1
ATOM 1854 O O . LYS B 1 109 ? 2.42 2.863 19.812 1 94.56 109 LYS B O 1
ATOM 1859 N N . ARG B 1 110 ? 1.307 3.146 17.875 1 94.5 110 ARG B N 1
ATOM 1860 C CA . ARG B 1 110 ? 0.157 2.357 18.312 1 94.5 110 ARG B CA 1
ATOM 1861 C C . ARG B 1 110 ? -0.287 1.394 17.219 1 94.5 110 ARG B C 1
ATOM 1863 O O . ARG B 1 110 ? -0.4 1.779 16.047 1 94.5 110 ARG B O 1
ATOM 1870 N N . HIS B 1 111 ? -0.495 0.094 17.547 1 93.69 111 HIS B N 1
ATOM 1871 C CA . HIS B 1 111 ? -1.021 -0.918 16.641 1 93.69 111 HIS B CA 1
ATOM 1872 C C . HIS B 1 111 ? -2.496 -1.193 16.922 1 93.69 111 HIS B C 1
ATOM 1874 O O . HIS B 1 111 ? -2.883 -1.432 18.062 1 93.69 111 HIS B O 1
ATOM 1880 N N . ILE B 1 112 ? -3.223 -1.112 15.875 1 94.56 112 ILE B N 1
ATOM 1881 C CA . ILE B 1 112 ? -4.652 -1.363 16.031 1 94.56 112 ILE B CA 1
ATOM 1882 C C . ILE B 1 112 ? -5.086 -2.496 15.109 1 94.56 112 ILE B C 1
ATOM 1884 O O . ILE B 1 112 ? -4.422 -2.779 14.109 1 94.56 112 ILE B O 1
ATOM 1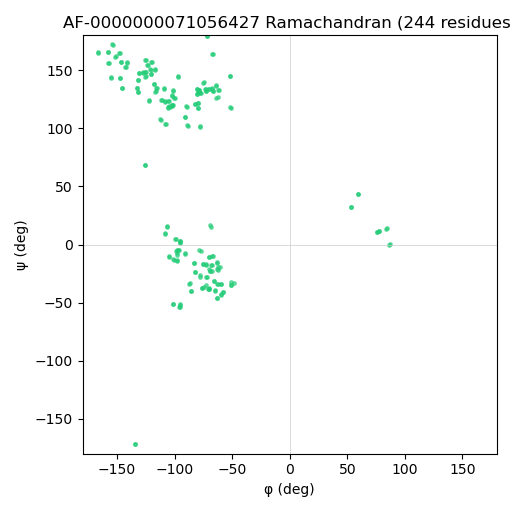888 N N . PHE B 1 113 ? -6.258 -3.268 15.492 1 94.69 113 PHE B N 1
ATOM 1889 C CA . PHE B 1 113 ? -6.816 -4.395 14.758 1 94.69 113 PHE B CA 1
ATOM 1890 C C . PHE B 1 113 ? -5.785 -5.508 14.609 1 94.69 113 PHE B C 1
ATOM 1892 O O . PHE B 1 113 ? -5.633 -6.078 13.531 1 94.69 113 PHE B O 1
ATOM 1899 N N . GLN B 1 114 ? -5.102 -5.785 15.617 1 88.31 114 GLN B N 1
ATOM 1900 C CA . GLN B 1 114 ? -4.035 -6.781 15.609 1 88.31 114 GLN B CA 1
ATOM 1901 C C . GLN B 1 114 ? -4.605 -8.188 15.445 1 88.31 114 GLN B C 1
ATOM 1903 O O . GLN B 1 114 ? -3.875 -9.125 15.102 1 88.31 114 GLN B O 1
ATOM 1908 N N . ASP B 1 115 ? -5.867 -8.305 15.812 1 80.06 115 ASP B N 1
ATOM 1909 C CA . ASP B 1 115 ? -6.535 -9.594 15.633 1 80.06 115 ASP B CA 1
ATOM 1910 C C . ASP B 1 115 ? -6.562 -9.992 14.156 1 80.06 115 ASP B C 1
ATOM 1912 O O . ASP B 1 115 ? -6.695 -11.18 13.836 1 80.06 115 ASP B O 1
ATOM 1916 N N . GLN B 1 116 ? -6.371 -9.023 13.25 1 80.25 116 GLN B N 1
ATOM 1917 C CA . GLN B 1 116 ? -6.359 -9.281 11.812 1 80.25 116 GLN B CA 1
ATOM 1918 C C . GLN B 1 116 ? -4.941 -9.211 11.25 1 80.25 116 GLN B C 1
ATOM 1920 O O . GLN B 1 116 ? -4.75 -9.172 10.039 1 80.25 116 GLN B O 1
ATOM 1925 N N . HIS B 1 117 ? -4.02 -9.258 12.156 1 78.69 117 HIS B N 1
ATOM 1926 C CA . HIS B 1 117 ? -2.611 -9.18 11.789 1 78.69 117 HIS B CA 1
ATOM 1927 C C . HIS B 1 117 ? -2.172 -10.422 11.016 1 78.69 117 HIS B C 1
ATOM 1929 O O . HIS B 1 117 ? -2.568 -11.539 11.352 1 78.69 117 HIS B O 1
ATOM 1935 N N . PHE B 1 118 ? -1.451 -10.125 9.922 1 82 118 PHE B N 1
ATOM 1936 C CA . PHE B 1 118 ? -0.818 -11.281 9.289 1 82 118 PHE B CA 1
ATOM 1937 C C . PHE B 1 118 ? 0.182 -11.93 10.242 1 82 118 PHE B C 1
ATOM 1939 O O . PHE B 1 118 ? 1.076 -11.266 10.766 1 82 118 PHE B O 1
ATOM 1946 N N . ASN B 1 119 ? 0.047 -13.117 10.43 1 76.75 119 ASN B N 1
ATOM 1947 C CA . ASN B 1 119 ? 0.867 -13.82 11.406 1 76.75 119 ASN B CA 1
ATOM 1948 C C . ASN B 1 119 ? 2.332 -13.867 10.977 1 76.75 119 ASN B C 1
ATOM 1950 O O . ASN B 1 119 ? 3.203 -14.227 11.773 1 76.75 119 ASN B O 1
ATOM 1954 N N . TRP B 1 120 ? 2.523 -13.469 9.781 1 75.75 120 TRP B N 1
ATOM 1955 C CA . TRP B 1 120 ? 3.891 -13.531 9.273 1 75.75 120 TRP B CA 1
ATOM 1956 C C . TRP B 1 120 ? 4.57 -12.172 9.383 1 75.75 120 TRP B C 1
ATOM 1958 O O . TRP B 1 120 ? 5.734 -12.023 9 1 75.75 120 TRP B O 1
ATOM 1968 N N . LEU B 1 121 ? 3.871 -11.086 9.727 1 74.5 121 LEU B N 1
ATOM 1969 C CA . LEU B 1 121 ? 4.488 -9.781 9.914 1 74.5 121 LEU B CA 1
ATOM 1970 C C . LEU B 1 121 ? 5.297 -9.734 11.203 1 74.5 121 LEU B C 1
ATOM 1972 O O . LEU B 1 121 ? 6.234 -8.945 11.336 1 74.5 121 LEU B O 1
ATOM 1976 N N . ASN B 1 122 ? 5 -10.375 12.391 1 60.66 122 ASN B N 1
ATOM 1977 C CA . ASN B 1 122 ? 5.598 -10.266 13.711 1 60.66 122 ASN B CA 1
ATOM 1978 C C . ASN B 1 122 ? 7.117 -10.414 13.656 1 60.66 122 ASN B C 1
ATOM 1980 O O . ASN B 1 122 ? 7.812 -10.062 14.609 1 60.66 122 ASN B O 1
ATOM 1984 N N . SER B 1 123 ? 7.73 -11.133 12.828 1 48.66 123 SER B N 1
ATOM 1985 C CA . SER B 1 123 ? 9.094 -11.375 13.297 1 48.66 123 SER B CA 1
ATOM 1986 C C . SER B 1 123 ? 9.922 -10.102 13.273 1 48.66 123 SER B C 1
ATOM 1988 O O . SER B 1 123 ? 11.156 -10.148 13.359 1 48.66 123 SER B O 1
ATOM 1990 N N . GLN B 1 124 ? 9.203 -8.969 13.148 1 37.47 124 GLN B N 1
ATOM 1991 C CA . GLN B 1 124 ? 10.18 -7.895 13.297 1 37.47 124 GLN B CA 1
ATOM 1992 C C . GLN B 1 124 ? 10.422 -7.574 14.773 1 37.47 124 GLN B C 1
ATOM 1994 O O . GLN B 1 124 ? 9.5 -7.664 15.594 1 37.47 124 GLN B O 1
#

pLDDT: mean 94.84, std 8.75, range [37.47, 98.94]

Foldseek 3Di:
DWKFAFPVRQKIKDFPDDFQEWEWEQDPLQCVLVVHQTFIKTKDFPVGIGTPGCPVQWDWDDPDVQKIWIAGNPRGDTAWIGGNVCRRMIIGGCVGIDDDPDDCVPHHYHYDPCVNGDPVVPPD/DWKFAFPVRQKIKDFPDDFQEWEWEQDPLQCVLVVHQTFIKTKDFPVGIGTPGCPVQWDWDDPDVQKIWIAGNPRRDTAWIGGNVCHRMIIGGCVGIDDDPDDCVPHHYHYDPCVNGDPVVPPD

InterPro domains:
  IPR006913 CENP-V/GFA domain [PF04828] (2-114)
  IPR006913 CENP-V/GFA domain [PS51891] (2-119)
  IPR011057 Mss4-like superfamily [SSF51316] (1-121)

Radius of gyration: 16.96 Å; Cα contacts (8 Å, |Δi|>4): 660; chains: 2; bounding box: 39×46×38 Å

Organism: NCBI:txid439219

Sequence (248 aa):
MLRGSCLCKAVTYQTDQEIAELVFCHCSFCRKATASGFSVNARIKREKLQLLTGEDRLVIYSSSPGKDRYYCSTCHSQIFHRQEELPDLLTLKMGTVDTSEQDMAQVPKRHIFQDQHFNWLNSQMLRGSCLCKAVTYQTDQEIAELVFCHCSFCRKATASGFSVNARIKREKLQLLTGEDRLVIYSSSPGKDRYYCSTCHSQIFHRQEELPDLLTLKMGTVDTSEQDMAQVPKRHIFQDQHFNWLNSQ